Protein AF-A0A428GJD0-F1 (afdb_monomer_lite)

Foldseek 3Di:
DPPPPPVVVVVVVVVVVVVVVVVVVVVVVVVVVVVVVVVVVVVVVVVVVVVVVVVVVCVVVVVVVVVVVDDDDDDPPPPPPDDDADADADDPDDPCPPPPVPDDPLRVVVCVVAADQPLVPQDQPDAPVNLVVQDADPDAPVHDWSVRCCVVRNHANGKDDDQFWIKGKHWRDLVPQDCFDQQNDIKMKIWTWGHPPSPSPTTGTHDIYIYPHDDPVQTAATPVQDDAQDDPVVVVVWAAADPPPSPPTDDPVNCCVRGNGD

Radius of gyration: 36.51 Å; chains: 1; bounding box: 54×84×113 Å

Secondary structure (DSSP, 8-state):
---SHHHHHHHHHHHHHHHHHHHHHHHHHHHHHHHHHHHHHHHHHHHHHHHHHHHHHHHHHHHHHHHHTS---------------EE------------GGGS-HHHHHHHHHHB---TTT------HHHHHHS---SSSTTSPBHHHHHHHH--BSEEEEETTEEEEEEE--TTTS-TTSTTSS--EEEEEEE-SSSSSS--EEEEEEEES---TTSPPPPTTT------HHHHTT-----TTT-TTSPPHHHHHHHH---

Organism: Streptococcus cristatus (NCBI:txid45634)

Sequence (262 aa):
MRRSSKKKRDLHSFREIKRDLYRQQKLKREELSTMTMQEERKRLALVYLLLCLAISFALFFGFYYLSQQVPNKAELKYKYDDRTSSVSGDSSASQQNDDESKLTQEQKELKKKIVEEDEEKFAFNWTLDNFVELKVENGGTNSPTLEEVIAKYGKGSAVSFGTKGLTLTYKTRIVDVPRYGASGHPQEISLVFYDPDSNGKNYYLISKSAVYLDDSNYPSATKDEFVFKWKPEDMDTLKIGDSQHGKGGMTYQEVVERFGLP

pLDDT: mean 78.0, std 18.13, range [30.05, 97.5]

Structure (mmCIF, N/CA/C/O backbone):
data_AF-A0A428GJD0-F1
#
_entry.id   AF-A0A428GJD0-F1
#
loop_
_atom_site.group_PDB
_atom_site.id
_atom_site.type_symbol
_atom_site.label_atom_id
_atom_site.label_alt_id
_atom_site.label_comp_id
_atom_site.label_asym_id
_atom_site.label_entity_id
_atom_site.label_seq_id
_atom_site.pdbx_PDB_ins_code
_atom_site.Cartn_x
_atom_site.Cartn_y
_atom_site.Cartn_z
_atom_site.occupancy
_atom_site.B_iso_or_equiv
_atom_site.auth_seq_id
_atom_site.auth_comp_id
_atom_site.auth_asym_id
_atom_site.auth_atom_id
_atom_site.pdbx_PDB_model_num
ATOM 1 N N . MET A 1 1 ? 31.929 67.726 82.753 1.00 46.72 1 MET A N 1
ATOM 2 C CA . MET A 1 1 ? 31.789 66.928 81.507 1.00 46.72 1 MET A CA 1
ATOM 3 C C . MET A 1 1 ? 30.313 66.634 81.214 1.00 46.72 1 MET A C 1
ATOM 5 O O . MET A 1 1 ? 29.746 65.777 81.869 1.00 46.72 1 MET A O 1
ATOM 9 N N . ARG A 1 2 ? 29.662 67.325 80.262 1.00 52.84 2 ARG A N 1
ATOM 10 C CA . ARG A 1 2 ? 28.336 66.938 79.709 1.00 52.84 2 ARG A CA 1
ATOM 11 C C . ARG A 1 2 ? 28.088 67.642 78.356 1.00 52.84 2 ARG A C 1
ATOM 13 O O . ARG A 1 2 ? 27.251 68.522 78.235 1.00 52.84 2 ARG A O 1
ATOM 20 N N . ARG A 1 3 ? 28.859 67.285 77.320 1.00 51.94 3 ARG A N 1
ATOM 21 C CA . ARG A 1 3 ? 28.635 67.736 75.918 1.00 51.94 3 ARG A CA 1
ATOM 22 C C . ARG A 1 3 ? 28.438 66.586 74.912 1.00 51.94 3 ARG A C 1
ATOM 24 O O . ARG A 1 3 ? 28.347 66.823 73.717 1.00 51.94 3 ARG A O 1
ATOM 31 N N . SER A 1 4 ? 28.315 65.342 75.383 1.00 53.66 4 SER A N 1
ATOM 32 C CA . SER A 1 4 ? 28.287 64.144 74.521 1.00 53.66 4 SER A CA 1
ATOM 33 C C . SER A 1 4 ? 26.879 63.699 74.064 1.00 53.66 4 SER A C 1
ATOM 35 O O . SER A 1 4 ? 26.753 63.001 73.061 1.00 53.66 4 SER A O 1
ATOM 37 N N . SER A 1 5 ? 25.790 64.114 74.734 1.00 54.78 5 SER A N 1
ATOM 38 C CA . SER A 1 5 ? 24.463 63.507 74.481 1.00 54.78 5 SER A CA 1
ATOM 39 C C . SER A 1 5 ? 23.624 64.141 73.361 1.00 54.78 5 SER A C 1
ATOM 41 O O . SER A 1 5 ? 22.736 63.470 72.838 1.00 54.78 5 SER A O 1
ATOM 43 N N . LYS A 1 6 ? 23.877 65.399 72.957 1.00 53.38 6 LYS A N 1
ATOM 44 C CA . LYS A 1 6 ? 23.149 66.024 71.829 1.00 53.38 6 LYS A CA 1
ATOM 45 C C . LYS A 1 6 ? 23.624 65.488 70.473 1.00 53.38 6 LYS A C 1
ATOM 47 O O . LYS A 1 6 ? 22.804 65.067 69.671 1.00 53.38 6 LYS A O 1
ATOM 52 N N . LYS A 1 7 ? 24.943 65.349 70.280 1.00 53.00 7 LYS A N 1
ATOM 53 C CA . LYS A 1 7 ? 25.538 64.888 69.010 1.00 53.00 7 LYS A CA 1
ATOM 54 C C . LYS A 1 7 ? 25.110 63.466 68.608 1.00 53.00 7 LYS A C 1
ATOM 56 O O . LYS A 1 7 ? 25.051 63.160 67.424 1.00 53.00 7 LYS A O 1
ATOM 61 N N . LYS A 1 8 ? 24.783 62.602 69.581 1.00 54.25 8 LYS A N 1
ATOM 62 C CA . LYS A 1 8 ? 24.292 61.233 69.326 1.00 54.25 8 LYS A CA 1
ATOM 63 C C . LYS A 1 8 ? 22.825 61.177 68.874 1.00 54.25 8 LYS A C 1
ATOM 65 O O . LYS A 1 8 ? 22.485 60.265 68.129 1.00 54.25 8 LYS A O 1
ATOM 70 N N . ARG A 1 9 ? 21.977 62.130 69.288 1.00 57.84 9 ARG A N 1
ATOM 71 C CA . ARG A 1 9 ? 20.562 62.182 68.871 1.00 57.84 9 ARG A CA 1
ATOM 72 C C . ARG A 1 9 ? 20.404 62.662 67.428 1.00 57.84 9 ARG A C 1
ATOM 74 O O . ARG A 1 9 ? 19.663 62.039 66.678 1.00 57.84 9 ARG A O 1
ATOM 81 N N . ASP A 1 10 ? 21.183 63.660 67.017 1.00 58.25 10 ASP A N 1
ATOM 82 C CA . ASP A 1 10 ? 21.138 64.182 65.640 1.00 58.25 10 ASP A CA 1
ATOM 83 C C . ASP A 1 10 ? 21.742 63.201 64.617 1.00 58.25 10 ASP A C 1
ATOM 85 O O . ASP A 1 10 ? 21.302 63.117 63.473 1.00 58.25 10 ASP A O 1
ATOM 89 N N . LEU A 1 11 ? 22.723 62.387 65.031 1.00 60.00 11 LEU A N 1
ATOM 90 C CA . LEU A 1 11 ? 23.243 61.300 64.192 1.00 60.00 11 LEU A CA 1
ATOM 91 C C . LEU A 1 11 ? 22.220 60.172 63.990 1.00 60.00 11 LEU A C 1
ATOM 93 O O . LEU A 1 11 ? 22.211 59.533 62.937 1.00 60.00 11 LEU A O 1
ATOM 97 N N . HIS A 1 12 ? 21.385 59.908 64.999 1.00 61.62 12 HIS A N 1
ATOM 98 C CA . HIS A 1 12 ? 20.344 58.885 64.926 1.00 61.62 12 HIS A CA 1
ATOM 99 C C . HIS A 1 12 ? 19.220 59.313 63.980 1.00 61.62 12 HIS A C 1
ATOM 101 O O . HIS A 1 12 ? 18.881 58.556 63.073 1.00 61.62 12 HIS A O 1
ATOM 107 N N . SER A 1 13 ? 18.735 60.553 64.112 1.00 67.25 13 SER A N 1
ATOM 108 C CA . SER A 1 13 ? 17.704 61.102 63.224 1.00 67.25 13 SER A CA 1
ATOM 109 C C . SER A 1 13 ? 18.184 61.180 61.773 1.00 67.25 13 SER A C 1
ATOM 111 O O . SER A 1 13 ? 17.457 60.807 60.858 1.00 67.25 13 SER A O 1
ATOM 113 N N . PHE A 1 14 ? 19.445 61.550 61.534 1.00 74.44 14 PHE A N 1
ATOM 114 C CA . PHE A 1 14 ? 20.004 61.566 60.181 1.00 74.44 14 PHE A CA 1
ATOM 115 C C . PHE A 1 14 ? 20.132 60.162 59.568 1.00 74.44 14 PHE A C 1
ATOM 117 O O . PHE A 1 14 ? 19.926 59.973 58.367 1.00 74.44 14 PHE A O 1
ATOM 124 N N . ARG A 1 15 ? 20.452 59.150 60.387 1.00 75.50 15 ARG A N 1
ATOM 125 C CA . ARG A 1 15 ? 20.509 57.748 59.949 1.00 75.50 15 ARG A CA 1
ATOM 126 C C . ARG A 1 15 ? 19.120 57.206 59.611 1.00 75.50 15 ARG A C 1
ATOM 128 O O . ARG A 1 15 ? 19.000 56.425 58.669 1.00 75.50 15 ARG A O 1
ATOM 135 N N . GLU A 1 16 ? 18.093 57.627 60.340 1.00 78.69 16 GLU A N 1
ATOM 136 C CA . GLU A 1 16 ? 16.696 57.283 60.064 1.00 78.69 16 GLU A CA 1
ATOM 137 C C . GLU A 1 16 ? 16.187 57.957 58.790 1.00 78.69 16 GLU A C 1
ATOM 139 O O . GLU A 1 16 ? 15.676 57.260 57.920 1.00 78.69 16 GLU A O 1
ATOM 144 N N . ILE A 1 17 ? 16.446 59.255 58.606 1.00 80.31 17 ILE A N 1
ATOM 145 C CA . ILE A 1 17 ? 16.082 59.990 57.383 1.00 80.31 17 ILE A CA 1
ATOM 146 C C . ILE A 1 17 ? 16.751 59.369 56.151 1.00 80.31 17 ILE A C 1
ATOM 148 O O . ILE A 1 17 ? 16.102 59.161 55.130 1.00 80.31 17 ILE A O 1
ATOM 152 N N . LYS A 1 18 ? 18.036 58.996 56.236 1.00 80.06 18 LYS A N 1
ATOM 153 C CA . LYS A 1 18 ? 18.719 58.285 55.141 1.00 80.06 18 LYS A CA 1
ATOM 154 C C . LYS A 1 18 ? 18.095 56.926 54.846 1.00 80.06 18 LYS A C 1
ATOM 156 O O . LYS A 1 18 ? 18.000 56.541 53.683 1.00 80.06 18 LYS A O 1
ATOM 161 N N . ARG A 1 19 ? 17.695 56.188 55.884 1.00 80.50 19 ARG A N 1
ATOM 162 C CA . ARG A 1 19 ? 17.051 54.879 55.729 1.00 80.50 19 ARG A CA 1
ATOM 163 C C . ARG A 1 19 ? 15.678 55.021 55.072 1.00 80.50 19 ARG A C 1
ATOM 165 O O . ARG A 1 19 ? 15.345 54.199 54.224 1.00 80.50 19 ARG A O 1
ATOM 172 N N . ASP A 1 20 ? 14.925 56.053 55.430 1.00 86.06 20 ASP A N 1
ATOM 173 C CA . ASP A 1 20 ? 13.605 56.319 54.864 1.00 86.06 20 ASP A CA 1
ATOM 174 C C . ASP A 1 20 ? 13.690 56.814 53.414 1.00 86.06 20 ASP A C 1
ATOM 176 O O . ASP A 1 20 ? 13.016 56.285 52.532 1.00 86.06 20 ASP A O 1
ATOM 180 N N . LEU A 1 21 ? 14.645 57.701 53.116 1.00 83.50 21 LEU A N 1
ATOM 181 C CA . LEU A 1 21 ? 14.947 58.131 51.749 1.00 83.50 21 LEU A CA 1
ATOM 182 C C . LEU A 1 21 ? 15.333 56.945 50.853 1.00 83.50 21 LEU A C 1
ATOM 184 O O . LEU A 1 21 ? 14.903 56.860 49.703 1.00 83.50 21 LEU A O 1
ATOM 188 N N . TYR A 1 22 ? 16.115 56.001 51.386 1.00 81.88 22 TYR A N 1
ATOM 189 C CA . TYR A 1 22 ? 16.487 54.787 50.662 1.00 81.88 22 TYR A CA 1
ATOM 190 C C . TYR A 1 22 ? 15.276 53.881 50.400 1.00 81.88 22 TYR A C 1
ATOM 192 O O . TYR A 1 22 ? 15.153 53.327 49.308 1.00 81.88 22 TYR A O 1
ATOM 200 N N . ARG A 1 23 ? 14.346 53.763 51.360 1.00 81.31 23 ARG A N 1
ATOM 201 C CA . ARG A 1 23 ? 13.083 53.033 51.160 1.00 81.31 23 ARG A CA 1
ATOM 202 C C . ARG A 1 23 ? 12.220 53.691 50.088 1.00 81.31 23 ARG A C 1
ATOM 204 O O . ARG A 1 23 ? 11.760 52.991 49.193 1.00 81.31 23 ARG A O 1
ATOM 211 N N . GLN A 1 24 ? 12.065 55.014 50.118 1.00 82.69 24 GLN A N 1
ATOM 212 C CA . GLN A 1 24 ? 11.298 55.736 49.101 1.00 82.69 24 GLN A CA 1
ATOM 213 C C . GLN A 1 24 ? 11.919 55.632 47.703 1.00 82.69 24 GLN A C 1
ATOM 215 O O . GLN A 1 24 ? 11.200 55.429 46.727 1.00 82.69 24 GLN A O 1
ATOM 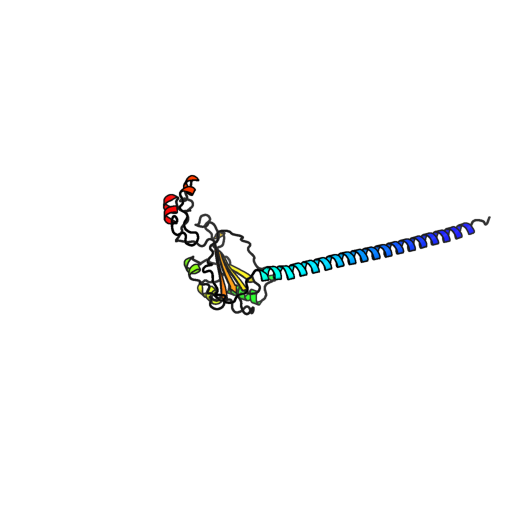220 N N . GLN A 1 25 ? 13.247 55.722 47.581 1.00 81.38 25 GLN A N 1
ATOM 221 C CA . GLN A 1 25 ? 13.921 55.516 46.295 1.00 81.38 25 GLN A CA 1
ATOM 222 C C . GLN A 1 25 ? 13.760 54.087 45.779 1.00 81.38 25 GLN A C 1
ATOM 224 O O . GLN A 1 25 ? 13.624 53.895 44.572 1.00 81.38 25 GLN A O 1
ATOM 229 N N . LYS A 1 26 ? 13.776 53.093 46.673 1.00 83.94 26 LYS A N 1
ATOM 230 C CA . LYS A 1 26 ? 13.558 51.696 46.299 1.00 83.94 26 LYS A CA 1
ATOM 231 C C . LYS A 1 26 ? 12.138 51.483 45.772 1.00 83.94 26 LYS A C 1
ATOM 233 O O . LYS A 1 26 ? 11.993 50.958 44.674 1.00 83.94 26 LYS A O 1
ATOM 238 N N . LEU A 1 27 ? 11.130 51.979 46.490 1.00 84.12 27 LEU A N 1
ATOM 239 C CA . LEU A 1 27 ? 9.727 51.900 46.073 1.00 84.12 27 LEU A CA 1
ATOM 240 C C . LEU A 1 27 ? 9.498 52.582 44.718 1.00 84.12 27 LEU A C 1
ATOM 242 O O . LEU A 1 27 ? 8.929 51.971 43.822 1.00 84.12 27 LEU A O 1
ATOM 246 N N . LYS A 1 28 ? 10.050 53.785 44.502 1.00 81.31 28 LYS A N 1
ATOM 247 C CA . LYS A 1 28 ? 9.953 54.466 43.198 1.00 81.31 28 LYS A CA 1
ATOM 248 C C . LYS A 1 28 ? 10.586 53.681 42.048 1.00 81.31 28 LYS A C 1
ATOM 250 O O . LYS A 1 28 ? 10.098 53.764 40.927 1.00 81.31 28 LYS A O 1
ATOM 255 N N . ARG A 1 29 ? 11.677 52.941 42.287 1.00 78.31 29 ARG A N 1
ATOM 256 C CA . ARG A 1 29 ? 12.291 52.091 41.249 1.00 78.31 29 ARG A CA 1
ATOM 257 C C . ARG A 1 29 ? 11.441 50.865 40.936 1.00 78.31 29 ARG A C 1
ATOM 259 O O . ARG A 1 29 ? 11.382 50.478 39.776 1.00 78.31 29 ARG A O 1
ATOM 266 N N . GLU A 1 30 ? 10.806 50.276 41.945 1.00 81.12 30 GLU A N 1
ATOM 267 C CA . GLU A 1 30 ? 9.896 49.135 41.779 1.00 81.12 30 GLU A CA 1
ATOM 268 C C . GLU A 1 30 ? 8.590 49.550 41.073 1.00 81.12 30 GLU A C 1
ATOM 270 O O . GLU A 1 30 ? 8.109 48.848 40.184 1.00 81.12 30 GLU A O 1
ATOM 275 N N . GLU A 1 31 ? 8.045 50.730 41.377 1.00 79.81 31 GLU A N 1
ATOM 276 C CA . GLU A 1 31 ? 6.905 51.297 40.641 1.00 79.81 31 GLU A CA 1
ATOM 277 C C . GLU A 1 31 ? 7.274 51.617 39.188 1.00 79.81 31 GLU A C 1
ATOM 279 O O . GLU A 1 31 ? 6.534 51.276 38.268 1.00 79.81 31 GLU A O 1
ATOM 284 N N . LEU A 1 32 ? 8.451 52.207 38.951 1.00 75.75 32 LEU A N 1
ATOM 285 C CA . LEU A 1 32 ? 8.902 52.507 37.593 1.00 75.75 32 LEU A CA 1
ATOM 286 C C . LEU A 1 32 ? 9.132 51.227 36.775 1.00 75.75 32 LEU A C 1
ATOM 288 O O . LEU A 1 32 ? 8.731 51.177 35.617 1.00 75.75 32 LEU A O 1
ATOM 292 N N . SER A 1 33 ? 9.727 50.182 37.363 1.00 73.50 33 SER A N 1
ATOM 293 C CA . SER A 1 33 ? 9.970 48.919 36.654 1.00 73.50 33 SER A CA 1
ATOM 294 C C . SER A 1 33 ? 8.681 48.155 36.345 1.00 73.50 33 SER A C 1
ATOM 296 O O . SER A 1 33 ? 8.558 47.548 35.283 1.00 73.50 33 SER A O 1
ATOM 298 N N . THR A 1 34 ? 7.693 48.198 37.240 1.00 77.38 34 THR A N 1
ATOM 299 C CA . THR A 1 34 ? 6.385 47.575 36.991 1.00 77.38 34 THR A CA 1
ATOM 300 C C . THR A 1 34 ? 5.591 48.336 35.931 1.00 77.38 34 THR A C 1
ATOM 302 O O . THR A 1 34 ? 4.977 47.697 35.072 1.00 77.38 34 THR A O 1
ATOM 305 N N . MET A 1 35 ? 5.670 49.672 35.906 1.00 74.75 35 MET A N 1
ATOM 306 C CA . MET A 1 35 ? 5.090 50.485 34.831 1.00 74.75 35 MET A CA 1
ATOM 307 C C . MET A 1 35 ? 5.737 50.192 33.470 1.00 74.75 35 MET A C 1
ATOM 309 O O . MET A 1 35 ? 5.010 49.983 32.498 1.00 74.75 35 MET A O 1
ATOM 313 N N . THR A 1 36 ? 7.071 50.100 33.384 1.00 73.06 36 THR A N 1
ATOM 314 C CA . THR A 1 36 ? 7.754 49.804 32.109 1.00 73.06 36 THR A CA 1
ATOM 315 C C . THR A 1 36 ? 7.457 48.390 31.616 1.00 73.06 36 THR A C 1
ATOM 317 O O . THR A 1 36 ? 7.138 48.211 30.443 1.00 73.06 36 THR A O 1
ATOM 320 N N . MET A 1 37 ? 7.450 47.388 32.503 1.00 73.81 37 MET A N 1
ATOM 321 C CA . MET A 1 37 ? 7.061 46.019 32.139 1.00 73.81 37 MET A CA 1
ATOM 322 C C . MET A 1 37 ? 5.603 45.935 31.664 1.00 73.81 37 MET A C 1
ATOM 324 O O . MET A 1 37 ? 5.289 45.174 30.747 1.00 73.81 37 MET A O 1
ATOM 328 N N . GLN A 1 38 ? 4.693 46.706 32.266 1.00 76.50 38 GLN A N 1
ATOM 329 C CA . GLN A 1 38 ? 3.299 46.760 31.830 1.00 76.50 38 GLN A CA 1
ATOM 330 C C . GLN A 1 38 ? 3.158 47.434 30.456 1.00 76.50 38 GLN A C 1
ATOM 332 O O . GLN A 1 38 ? 2.345 46.987 29.643 1.00 76.50 38 GLN A O 1
ATOM 337 N N . GLU A 1 39 ? 3.937 48.479 30.174 1.00 75.75 39 GLU A N 1
ATOM 338 C CA . GLU A 1 39 ? 3.938 49.149 28.871 1.00 75.75 39 GLU A CA 1
ATOM 339 C C . GLU A 1 39 ? 4.512 48.250 27.766 1.00 75.75 39 GLU A C 1
ATOM 341 O O . GLU A 1 39 ? 3.901 48.125 26.704 1.00 75.75 39 GLU A O 1
ATOM 346 N N . GLU A 1 40 ? 5.616 47.546 28.024 1.00 77.69 40 GLU A N 1
ATOM 347 C CA . GLU A 1 40 ? 6.197 46.584 27.079 1.00 77.69 40 GLU A CA 1
ATOM 348 C C . GLU A 1 40 ? 5.237 45.431 26.773 1.00 77.69 40 GLU A C 1
ATOM 350 O O . GLU A 1 40 ? 5.039 45.085 25.608 1.00 77.69 40 GLU A O 1
ATOM 355 N N . ARG A 1 41 ? 4.552 44.887 27.790 1.00 76.38 41 ARG A N 1
ATOM 356 C CA . ARG A 1 41 ? 3.512 43.865 27.586 1.00 76.38 41 ARG A CA 1
ATOM 357 C C . ARG A 1 41 ? 2.356 44.379 26.735 1.00 76.38 41 ARG A C 1
ATOM 359 O O . ARG A 1 41 ? 1.888 43.653 25.863 1.00 76.38 41 ARG A O 1
ATOM 366 N N . LYS A 1 42 ? 1.906 45.621 26.953 1.00 79.31 42 LYS A N 1
ATOM 367 C CA . LYS A 1 42 ? 0.865 46.243 26.121 1.00 79.31 42 LYS A CA 1
ATOM 368 C C . LYS A 1 42 ? 1.339 46.425 24.683 1.00 79.31 42 LYS A C 1
ATOM 370 O O . LYS A 1 42 ? 0.583 46.100 23.777 1.00 79.31 42 LYS A O 1
ATOM 375 N N . ARG A 1 43 ? 2.578 46.878 24.460 1.00 79.75 43 ARG A N 1
ATOM 376 C CA . ARG A 1 43 ? 3.155 47.018 23.112 1.00 79.75 43 ARG A CA 1
ATOM 377 C C . ARG A 1 43 ? 3.263 45.674 22.398 1.00 79.75 43 ARG A C 1
ATOM 379 O O . ARG A 1 43 ? 2.827 45.578 21.258 1.00 79.75 43 ARG A O 1
ATOM 386 N N . LEU A 1 44 ? 3.762 44.635 23.068 1.00 79.44 44 LEU A N 1
ATOM 387 C CA . LEU A 1 44 ? 3.843 43.285 22.502 1.00 79.44 44 LEU A CA 1
ATOM 388 C C . LEU A 1 44 ? 2.458 42.708 22.191 1.00 79.44 44 LEU A C 1
ATOM 390 O O . LEU A 1 44 ? 2.267 42.143 21.119 1.00 79.44 44 LEU A O 1
ATOM 394 N N . ALA A 1 45 ? 1.475 42.905 23.075 1.00 83.75 45 ALA A N 1
ATOM 395 C CA . ALA A 1 45 ? 0.095 42.490 22.826 1.00 83.75 45 ALA A CA 1
ATOM 396 C C . ALA A 1 45 ? -0.525 43.228 21.627 1.00 83.75 45 ALA A C 1
ATOM 398 O O . ALA A 1 45 ? -1.233 42.617 20.830 1.00 83.75 45 ALA A O 1
ATOM 399 N N . LEU A 1 46 ? -0.229 44.521 21.463 1.00 86.88 46 LEU A N 1
ATOM 400 C CA . LEU A 1 46 ? -0.710 45.329 20.341 1.00 86.88 46 LEU A CA 1
ATOM 401 C C . LEU A 1 46 ? -0.055 44.898 19.019 1.00 86.88 46 LEU A C 1
ATOM 403 O O . LEU A 1 46 ? -0.745 44.748 18.016 1.00 86.88 46 LEU A O 1
ATOM 407 N N . VAL A 1 47 ? 1.253 44.619 19.025 1.00 87.75 47 VAL A N 1
ATOM 408 C CA . VAL A 1 47 ? 1.974 44.065 17.866 1.00 87.75 47 VAL A CA 1
ATOM 409 C C . VAL A 1 47 ? 1.426 42.689 17.490 1.00 87.75 47 VAL A C 1
ATOM 411 O O . VAL A 1 47 ? 1.187 42.430 16.313 1.00 87.75 47 VAL A O 1
ATOM 414 N N . TYR A 1 48 ? 1.164 41.827 18.474 1.00 86.00 48 TYR A N 1
ATOM 415 C CA . TYR A 1 48 ? 0.573 40.511 18.242 1.00 86.00 48 TYR A CA 1
ATOM 416 C C . TYR A 1 48 ? -0.842 40.615 17.655 1.00 86.00 48 TYR A C 1
ATOM 418 O O . TYR A 1 48 ? -1.170 39.922 16.695 1.00 86.00 48 TYR A O 1
ATOM 426 N N . LEU A 1 49 ? -1.664 41.537 18.162 1.00 90.25 49 LEU A N 1
ATOM 427 C CA . LEU A 1 49 ? -3.005 41.791 17.637 1.00 90.25 49 LEU A CA 1
ATOM 428 C C . LEU A 1 49 ? -2.965 42.306 16.188 1.00 90.25 49 LEU A C 1
ATOM 430 O O . LEU A 1 49 ? -3.747 41.846 15.356 1.00 90.25 49 LEU A O 1
ATOM 434 N N . LEU A 1 50 ? -2.029 43.204 15.861 1.00 88.00 50 LEU A N 1
ATOM 435 C CA . LEU A 1 50 ? -1.819 43.681 14.489 1.00 88.00 50 LEU A CA 1
ATOM 436 C C . LEU A 1 50 ? -1.335 42.564 13.554 1.00 88.00 50 LEU A C 1
ATOM 438 O O . LEU A 1 50 ? -1.805 42.482 12.421 1.00 88.00 50 LEU A O 1
ATOM 442 N N . LEU A 1 51 ? -0.458 41.674 14.028 1.00 89.81 51 LEU A N 1
ATOM 443 C CA . LEU A 1 51 ? -0.013 40.496 13.279 1.00 89.81 51 LEU A CA 1
ATOM 444 C C . LEU A 1 51 ? -1.192 39.555 12.974 1.00 89.81 51 LEU A C 1
ATOM 446 O O . LEU A 1 51 ? -1.369 39.141 11.830 1.00 89.81 51 LEU A O 1
ATOM 450 N N . CYS A 1 52 ? -2.036 39.258 13.967 1.00 86.44 52 CYS A N 1
ATOM 451 C CA . CYS A 1 52 ? -3.225 38.423 13.781 1.00 86.44 52 CYS A CA 1
ATOM 452 C C . CYS A 1 52 ? -4.224 39.044 12.793 1.00 86.44 52 CYS A C 1
ATOM 454 O O . CYS A 1 52 ? -4.781 38.329 11.957 1.00 86.44 52 CYS A O 1
ATOM 456 N N . LEU A 1 53 ? -4.428 40.365 12.844 1.00 87.19 53 LEU A N 1
ATOM 457 C CA . LEU A 1 53 ? -5.268 41.075 11.876 1.00 87.19 53 LEU A CA 1
ATOM 458 C C . LEU A 1 53 ? -4.685 41.012 10.460 1.00 87.19 53 LEU A C 1
ATOM 460 O O . LEU A 1 53 ? -5.429 40.752 9.517 1.00 87.19 53 LEU A O 1
ATOM 464 N N . ALA A 1 54 ? -3.370 41.182 10.304 1.00 85.94 54 ALA A N 1
ATOM 465 C CA . ALA A 1 54 ? -2.704 41.095 9.006 1.00 85.94 54 ALA A CA 1
ATOM 466 C C . ALA A 1 54 ? -2.808 39.688 8.391 1.00 85.94 54 ALA A C 1
ATOM 468 O O . ALA A 1 54 ? -3.118 39.559 7.208 1.00 85.94 54 ALA A O 1
ATOM 469 N N . ILE A 1 55 ? -2.624 38.633 9.194 1.00 84.62 55 ILE A N 1
ATOM 470 C CA . ILE A 1 55 ? -2.790 37.241 8.746 1.00 84.62 55 ILE A CA 1
ATOM 471 C C . ILE A 1 55 ? -4.249 36.976 8.357 1.00 84.62 55 ILE A C 1
ATOM 473 O O . ILE A 1 55 ? -4.508 36.393 7.308 1.00 84.62 55 ILE A O 1
ATOM 477 N N . SER A 1 56 ? -5.209 37.458 9.151 1.00 83.69 56 SER A N 1
ATOM 478 C CA . SER A 1 56 ? -6.640 37.306 8.850 1.00 83.69 56 SER A CA 1
ATOM 479 C C . SER A 1 56 ? -7.024 38.011 7.545 1.00 83.69 56 SER A C 1
ATOM 481 O O . SER A 1 56 ? -7.764 37.456 6.737 1.00 83.69 56 SER A O 1
ATOM 483 N N . PHE A 1 57 ? -6.473 39.204 7.298 1.00 81.62 57 PHE A N 1
ATOM 484 C CA . PHE A 1 57 ? -6.665 39.943 6.050 1.00 81.62 57 PHE A CA 1
ATOM 485 C C . PHE A 1 57 ? -6.030 39.209 4.857 1.00 81.62 57 PHE A C 1
ATOM 487 O O . PHE A 1 57 ? -6.670 39.053 3.821 1.00 81.62 57 PHE A O 1
ATOM 494 N N . ALA A 1 58 ? -4.813 38.679 5.007 1.00 79.19 58 ALA A N 1
ATOM 495 C CA . ALA A 1 58 ? -4.151 37.900 3.960 1.00 79.19 58 ALA A CA 1
ATOM 496 C C . ALA A 1 58 ? -4.914 36.611 3.613 1.00 79.19 58 ALA A C 1
ATOM 498 O O . ALA A 1 58 ? -5.041 36.279 2.438 1.00 79.19 58 ALA A O 1
ATOM 499 N N . LEU A 1 59 ? -5.474 35.913 4.606 1.00 76.88 59 LEU A N 1
ATOM 500 C CA . LEU A 1 59 ? -6.289 34.719 4.372 1.00 76.88 59 LEU A CA 1
ATOM 501 C C . LEU A 1 59 ? -7.625 35.062 3.702 1.00 76.88 59 LEU A C 1
ATOM 503 O O . LEU A 1 59 ? -8.024 34.373 2.768 1.00 76.88 59 LEU A O 1
ATOM 507 N N . PHE A 1 60 ? -8.288 36.145 4.119 1.00 71.62 60 PHE A N 1
ATOM 508 C CA . PHE A 1 60 ? -9.581 36.545 3.559 1.00 71.62 60 PHE A CA 1
ATOM 509 C C . PHE A 1 60 ? -9.459 37.042 2.109 1.00 71.62 60 PHE A C 1
ATOM 511 O O . PHE A 1 60 ? -10.209 36.607 1.238 1.00 71.62 60 PHE A O 1
ATOM 518 N N . PHE A 1 61 ? -8.475 37.899 1.812 1.00 67.69 61 PHE A N 1
ATOM 519 C CA . PHE A 1 61 ? -8.263 38.420 0.457 1.00 67.69 61 PHE A CA 1
ATOM 520 C C . PHE A 1 61 ? -7.478 37.460 -0.444 1.00 67.69 61 PHE A C 1
ATOM 522 O O . PHE A 1 61 ? -7.742 37.424 -1.643 1.00 67.69 61 PHE A O 1
ATOM 529 N N . GLY A 1 62 ? -6.575 36.643 0.105 1.00 63.44 62 GLY A N 1
ATOM 530 C CA . GLY A 1 62 ? -5.849 35.616 -0.646 1.00 63.44 62 GLY A CA 1
ATOM 531 C C . GLY A 1 62 ? -6.784 34.552 -1.220 1.00 63.44 62 GLY A C 1
ATOM 532 O O . GLY A 1 62 ? -6.680 34.223 -2.400 1.00 63.44 62 GLY A O 1
ATOM 533 N N . PHE A 1 63 ? -7.770 34.093 -0.439 1.00 59.91 63 PHE A N 1
ATOM 534 C CA . PHE A 1 63 ? -8.817 33.200 -0.948 1.00 59.91 63 PHE A CA 1
ATOM 535 C C . PHE A 1 63 ? -9.744 33.905 -1.943 1.00 59.91 63 PHE A C 1
ATOM 537 O O . PHE A 1 63 ? -10.113 33.319 -2.958 1.00 59.91 63 PHE A O 1
ATOM 544 N N . TYR A 1 64 ? -10.104 35.167 -1.687 1.00 62.03 64 TYR A N 1
ATOM 545 C CA . TYR A 1 64 ? -11.017 35.921 -2.551 1.00 62.03 64 TYR A CA 1
ATOM 546 C C . TYR A 1 64 ? -10.407 36.254 -3.923 1.00 62.03 64 TYR A C 1
ATOM 548 O O . TYR A 1 64 ? -11.104 36.206 -4.936 1.00 62.03 64 TYR A O 1
ATOM 556 N N . TYR A 1 65 ? -9.102 36.539 -3.983 1.00 57.91 65 TYR A N 1
ATOM 557 C CA . TYR A 1 65 ? -8.389 36.812 -5.235 1.00 57.91 65 TYR A CA 1
ATOM 558 C C . TYR A 1 65 ? -8.155 35.533 -6.051 1.00 57.91 65 TYR A C 1
ATOM 560 O O . TYR A 1 65 ? -8.309 35.548 -7.271 1.00 57.91 65 TYR A O 1
ATOM 568 N N . LEU A 1 66 ? -7.887 34.402 -5.385 1.00 56.56 66 LEU A N 1
ATOM 569 C CA . LEU A 1 66 ? -7.794 33.094 -6.041 1.00 56.56 66 LEU A CA 1
ATOM 570 C C . LEU A 1 66 ? -9.169 32.598 -6.531 1.00 56.56 66 LEU A C 1
ATOM 572 O O . LEU A 1 66 ? -9.269 31.996 -7.596 1.00 56.56 66 LEU A O 1
ATOM 576 N N . SER A 1 67 ? -10.245 32.925 -5.807 1.00 55.03 67 SER A N 1
ATOM 577 C CA . SER A 1 67 ? -11.619 32.552 -6.181 1.00 55.03 67 SER A CA 1
ATOM 578 C C . SER A 1 67 ? -12.171 33.356 -7.366 1.00 55.03 67 SER A C 1
ATOM 580 O O . SER A 1 67 ? -13.058 32.869 -8.059 1.00 55.03 67 SER A O 1
ATOM 582 N N . GLN A 1 68 ? -11.649 34.559 -7.646 1.00 54.22 68 GLN A N 1
ATOM 583 C CA . GLN A 1 68 ? -12.038 35.348 -8.827 1.00 54.22 68 GLN A CA 1
ATOM 584 C C . GLN A 1 68 ? -11.317 34.936 -10.122 1.00 54.22 68 GLN A C 1
ATOM 586 O O . GLN A 1 68 ? -11.771 35.306 -11.203 1.00 54.22 68 GLN A O 1
ATOM 591 N N . GLN A 1 69 ? -10.235 34.149 -10.049 1.00 50.59 69 GLN A N 1
ATOM 592 C CA . GLN A 1 69 ? -9.579 33.577 -11.237 1.00 50.59 69 GLN A CA 1
ATOM 593 C C . GLN A 1 69 ? -10.254 32.303 -11.763 1.00 50.59 69 GLN A C 1
ATOM 595 O O . GLN A 1 69 ? -9.860 31.790 -12.810 1.00 50.59 69 GLN A O 1
ATOM 600 N N . VAL A 1 70 ? -11.305 31.817 -11.100 1.00 50.31 70 VAL A N 1
ATOM 601 C CA . VAL A 1 70 ? -12.143 30.741 -11.632 1.00 50.31 70 VAL A CA 1
ATOM 602 C C . VAL A 1 70 ? -13.280 31.377 -12.438 1.00 50.31 70 VAL A C 1
ATOM 604 O O . VAL A 1 70 ? -14.110 32.083 -11.859 1.00 50.31 70 VAL A O 1
ATOM 607 N N . PRO A 1 71 ? -13.366 31.174 -13.766 1.00 38.97 71 PRO A N 1
ATOM 608 C CA . PRO A 1 71 ? -14.504 31.670 -14.516 1.00 38.97 71 PRO A CA 1
ATOM 609 C C . PRO A 1 71 ? -15.764 30.934 -14.051 1.00 38.97 71 PRO A C 1
ATOM 611 O O . PRO A 1 71 ? -15.899 29.723 -14.211 1.00 38.97 71 PRO A O 1
ATOM 614 N N . ASN A 1 72 ? -16.710 31.692 -13.494 1.00 47.47 72 ASN A N 1
ATOM 615 C CA . ASN A 1 72 ? -18.089 31.254 -13.324 1.00 47.47 72 ASN A CA 1
ATOM 616 C C . ASN A 1 72 ? -18.652 30.861 -14.692 1.00 47.47 72 ASN A C 1
ATOM 618 O O . ASN A 1 72 ? -18.858 31.738 -15.533 1.00 47.47 72 ASN A O 1
ATOM 622 N N . LYS A 1 73 ? -18.946 29.573 -14.891 1.00 36.97 73 LYS A N 1
ATOM 623 C CA . LYS A 1 73 ? -20.077 29.094 -15.694 1.00 36.97 73 LYS A CA 1
ATOM 624 C C . LYS A 1 73 ? -20.341 27.616 -15.413 1.00 36.97 73 LYS A C 1
ATOM 626 O O . LYS A 1 73 ? -19.429 26.806 -15.317 1.00 36.97 73 LYS A O 1
ATOM 631 N N . ALA A 1 74 ? -21.628 27.347 -15.232 1.00 46.53 74 ALA A N 1
ATOM 632 C CA . ALA A 1 74 ? -22.253 26.055 -15.030 1.00 46.53 74 ALA A CA 1
ATOM 633 C C . ALA A 1 74 ? -21.862 25.013 -16.098 1.00 46.53 74 ALA A C 1
ATOM 635 O O . ALA A 1 74 ? -21.443 25.372 -17.194 1.00 46.53 74 ALA A O 1
ATOM 636 N N . GLU A 1 75 ? -22.092 23.743 -15.745 1.00 37.72 75 GLU A N 1
ATOM 637 C CA . GLU A 1 75 ? -21.719 22.491 -16.431 1.00 37.72 75 GLU A CA 1
ATOM 638 C C . GLU A 1 75 ? -20.342 21.917 -16.061 1.00 37.72 75 GLU A C 1
ATOM 640 O O . GLU A 1 75 ? -19.441 21.756 -16.882 1.00 37.72 75 GLU A O 1
ATOM 645 N N . LEU A 1 76 ? -20.218 21.492 -14.799 1.00 37.22 76 LEU A N 1
ATOM 646 C CA . LEU A 1 76 ? -19.210 20.517 -14.377 1.00 37.22 76 LEU A CA 1
ATOM 647 C C . LEU A 1 76 ? -19.546 19.142 -14.988 1.00 37.22 76 LEU A C 1
ATOM 649 O O . LEU A 1 76 ? -20.103 18.257 -14.340 1.00 37.22 76 LEU A O 1
ATOM 653 N N . LYS A 1 77 ? -19.183 18.948 -16.262 1.00 30.56 77 LYS A N 1
ATOM 654 C CA . LYS A 1 77 ? -18.781 17.622 -16.740 1.00 30.56 77 LYS A CA 1
ATOM 655 C C . LYS A 1 77 ? -17.540 17.247 -15.938 1.00 30.56 77 LYS A C 1
ATOM 657 O O . LYS A 1 77 ? -16.460 17.769 -16.203 1.00 30.56 77 LYS A O 1
ATOM 662 N N . TYR A 1 78 ? -17.704 16.375 -14.947 1.00 30.53 78 TYR A N 1
ATOM 663 C CA . TYR A 1 78 ? -16.582 15.691 -14.316 1.00 30.53 78 TYR A CA 1
ATOM 664 C C . TYR A 1 78 ? -15.779 14.992 -15.419 1.00 30.53 78 TYR A C 1
ATOM 666 O O . TYR A 1 78 ? -16.176 13.943 -15.923 1.00 30.53 78 TYR A O 1
ATOM 674 N N . LYS A 1 79 ? -14.647 15.582 -15.817 1.00 30.69 79 LYS A N 1
ATOM 675 C CA . LYS A 1 79 ? -13.541 14.791 -16.340 1.00 30.69 79 LYS A CA 1
ATOM 676 C C . LYS A 1 79 ? -12.914 14.122 -15.130 1.00 30.69 79 LYS A C 1
ATOM 678 O O . LYS A 1 79 ? -12.110 14.713 -14.421 1.00 30.69 79 LYS A O 1
ATOM 683 N N . TYR A 1 80 ? -13.412 12.925 -14.858 1.00 32.69 80 TYR A N 1
ATOM 684 C CA . TYR A 1 80 ? -12.699 11.949 -14.065 1.00 32.69 80 TYR A CA 1
ATOM 685 C C . TYR A 1 80 ? -11.456 11.584 -14.878 1.00 32.69 80 TYR A C 1
ATOM 687 O O . TYR A 1 80 ? -11.592 10.997 -15.954 1.00 32.69 80 TYR A O 1
ATOM 695 N N . ASP A 1 81 ? -10.281 12.028 -14.433 1.00 30.05 81 ASP A N 1
ATOM 696 C CA . ASP A 1 81 ? -9.034 11.489 -14.958 1.00 30.05 81 ASP A CA 1
ATOM 697 C C . ASP A 1 81 ? -8.969 10.029 -14.514 1.00 30.05 81 ASP A C 1
ATOM 699 O O . ASP A 1 81 ? -8.899 9.694 -13.331 1.00 30.05 81 ASP A O 1
ATOM 703 N N . ASP A 1 82 ? -9.127 9.167 -15.508 1.00 42.81 82 ASP A N 1
ATOM 704 C CA . ASP A 1 82 ? -8.962 7.732 -15.413 1.00 42.81 82 ASP A CA 1
ATOM 705 C C . ASP A 1 82 ? -7.521 7.411 -14.976 1.00 42.81 82 ASP A C 1
ATOM 707 O O . ASP A 1 82 ? -6.568 8.009 -15.478 1.00 42.81 82 ASP A O 1
ATOM 711 N N . ARG A 1 83 ? -7.395 6.418 -14.087 1.00 45.03 83 ARG A N 1
ATOM 712 C CA . ARG A 1 83 ? -6.171 5.806 -13.528 1.00 45.03 83 ARG A CA 1
ATOM 713 C C . ARG A 1 83 ? -5.450 6.531 -12.388 1.00 45.03 83 ARG A C 1
ATOM 715 O O . ARG A 1 83 ? -4.633 7.417 -12.604 1.00 45.03 83 ARG A O 1
ATOM 722 N N . THR A 1 84 ? -5.531 5.928 -11.201 1.00 41.38 84 THR A N 1
ATOM 723 C CA . THR A 1 84 ? -4.419 5.923 -10.233 1.00 41.38 84 THR A CA 1
ATOM 724 C C . THR A 1 84 ? -4.258 4.547 -9.576 1.00 41.38 84 THR A C 1
ATOM 726 O O . THR A 1 84 ? -4.539 4.335 -8.403 1.00 41.38 84 THR A O 1
ATOM 729 N N . SER A 1 85 ? -3.747 3.582 -10.340 1.00 39.00 85 SER A N 1
ATOM 730 C CA . SER A 1 85 ? -2.840 2.577 -9.779 1.00 39.00 85 SER A CA 1
ATOM 731 C C . SER A 1 85 ? -1.423 3.103 -9.996 1.00 39.00 85 SER A C 1
ATOM 733 O O . SER A 1 85 ? -0.882 2.979 -11.093 1.00 39.00 85 SER A O 1
ATOM 735 N N . SER A 1 86 ? -0.849 3.764 -8.992 1.00 41.59 86 SER A N 1
ATOM 736 C CA . SER A 1 86 ? 0.553 4.183 -9.036 1.00 41.59 86 SER A CA 1
ATOM 737 C C . SER A 1 86 ? 1.415 3.126 -8.351 1.00 41.59 86 SER A C 1
ATOM 739 O O . SER A 1 86 ? 1.301 2.925 -7.140 1.00 41.59 86 SER A O 1
ATOM 741 N N . VAL A 1 87 ? 2.265 2.466 -9.133 1.00 35.59 87 VAL A N 1
ATOM 742 C CA . VAL A 1 87 ? 3.427 1.724 -8.637 1.00 35.59 87 VAL A CA 1
ATOM 743 C C . VAL A 1 87 ? 4.596 2.705 -8.709 1.00 35.59 87 VAL A C 1
ATOM 745 O O . VAL A 1 87 ? 5.036 3.054 -9.801 1.00 35.59 87 VAL A O 1
ATOM 748 N N . SER A 1 88 ? 5.025 3.238 -7.566 1.00 37.88 88 SER A N 1
ATOM 749 C CA . SER A 1 88 ? 6.090 4.251 -7.484 1.00 37.88 88 SER A CA 1
ATOM 750 C C . SER A 1 88 ? 7.329 3.665 -6.811 1.00 37.88 88 SER A C 1
ATOM 752 O O . SER A 1 88 ? 7.197 2.944 -5.829 1.00 37.88 88 SER A O 1
ATOM 754 N N . GLY A 1 89 ? 8.520 3.994 -7.322 1.00 37.19 89 GLY A N 1
ATOM 755 C CA . GLY A 1 89 ? 9.817 3.479 -6.855 1.00 37.19 89 GLY A CA 1
ATOM 756 C C . GLY A 1 89 ? 10.510 4.278 -5.743 1.00 37.19 89 GLY A C 1
ATOM 757 O O . GLY A 1 89 ? 11.641 3.954 -5.406 1.00 37.19 89 GLY A O 1
ATOM 758 N N . ASP A 1 90 ? 9.870 5.297 -5.160 1.00 31.69 90 ASP A N 1
ATOM 759 C CA . ASP A 1 90 ? 10.492 6.125 -4.118 1.00 31.69 90 ASP A CA 1
ATOM 760 C C . ASP A 1 90 ? 9.894 5.846 -2.735 1.00 31.69 90 ASP A C 1
ATOM 762 O O . ASP A 1 90 ? 8.741 6.163 -2.436 1.00 31.69 90 ASP A O 1
ATOM 766 N N . SER A 1 91 ? 10.714 5.244 -1.870 1.00 35.97 91 SER A N 1
ATOM 767 C CA . SER A 1 91 ? 10.370 4.914 -0.491 1.00 35.97 91 SER A CA 1
ATOM 768 C C . SER A 1 91 ? 10.711 6.060 0.465 1.00 35.97 91 SER A C 1
ATOM 770 O O . SER A 1 91 ? 11.881 6.299 0.766 1.00 35.97 91 SER A O 1
ATOM 772 N N . SER A 1 92 ? 9.700 6.692 1.056 1.00 33.72 92 SER A N 1
ATOM 773 C CA . SER A 1 92 ? 9.830 7.335 2.368 1.00 33.72 92 SER A CA 1
ATOM 774 C C . SER A 1 92 ? 9.165 6.437 3.411 1.00 33.72 92 SER A C 1
ATOM 776 O O . SER A 1 92 ? 8.026 6.657 3.813 1.00 33.72 92 SER A O 1
ATOM 778 N N . ALA A 1 93 ? 9.863 5.370 3.804 1.00 39.25 93 ALA A N 1
ATOM 779 C CA . ALA A 1 93 ? 9.388 4.425 4.808 1.00 39.25 93 ALA A CA 1
ATOM 780 C C . ALA A 1 93 ? 9.642 4.973 6.221 1.00 39.25 93 ALA A C 1
ATOM 782 O O . ALA A 1 93 ? 10.648 4.659 6.854 1.00 39.25 93 ALA A O 1
ATOM 783 N N . SER A 1 94 ? 8.721 5.782 6.738 1.00 36.00 94 SER A N 1
ATOM 784 C CA . SER A 1 94 ? 8.546 5.928 8.181 1.00 36.00 94 SER A CA 1
ATOM 785 C C . SER A 1 94 ? 7.452 4.955 8.617 1.00 36.00 94 SER A C 1
ATOM 787 O O . SER A 1 94 ? 6.284 5.128 8.282 1.00 36.00 94 SER A O 1
ATOM 789 N N . GLN A 1 95 ? 7.826 3.909 9.361 1.00 41.41 95 GLN A N 1
ATOM 790 C CA . GLN A 1 95 ? 6.863 3.116 10.126 1.00 41.41 95 GLN A CA 1
ATOM 791 C C . GLN A 1 95 ? 6.211 4.044 11.155 1.00 41.41 95 GLN A C 1
ATOM 793 O O . GLN A 1 95 ? 6.733 4.254 12.249 1.00 41.41 95 GLN A O 1
ATOM 798 N N . GLN A 1 96 ? 5.081 4.641 10.793 1.00 41.72 96 GLN A N 1
ATOM 799 C CA . GLN A 1 96 ? 4.172 5.242 11.754 1.00 41.72 96 GLN A CA 1
ATOM 800 C C . GLN A 1 96 ? 3.384 4.101 12.391 1.00 41.72 96 GLN A C 1
ATOM 802 O O . GLN A 1 96 ? 2.254 3.812 12.019 1.00 41.72 96 GLN A O 1
ATOM 807 N N . ASN A 1 97 ? 4.022 3.406 13.332 1.00 53.00 97 ASN A N 1
ATOM 808 C CA . ASN A 1 97 ? 3.260 2.655 14.313 1.00 53.00 97 ASN A CA 1
ATOM 809 C C . ASN A 1 97 ? 2.540 3.698 15.163 1.00 53.00 97 ASN A C 1
ATOM 811 O O . ASN A 1 97 ? 3.189 4.469 15.875 1.00 53.00 97 ASN A O 1
ATOM 815 N N . ASP A 1 98 ? 1.216 3.758 15.039 1.00 55.97 98 ASP A N 1
ATOM 816 C CA . ASP A 1 98 ? 0.410 4.572 15.935 1.00 55.97 98 ASP A CA 1
ATOM 817 C C . ASP A 1 98 ? 0.738 4.147 17.367 1.00 55.97 98 ASP A C 1
ATOM 819 O O . ASP A 1 98 ? 0.673 2.967 17.717 1.00 55.97 98 ASP A O 1
ATOM 823 N N . ASP A 1 99 ? 1.144 5.117 18.183 1.00 66.62 99 ASP A N 1
ATOM 824 C CA . ASP A 1 99 ? 1.376 4.920 19.607 1.00 66.62 99 ASP A CA 1
ATOM 825 C C . ASP A 1 99 ? 0.097 4.331 20.219 1.00 66.62 99 ASP A C 1
ATOM 827 O O . ASP A 1 99 ? -0.915 5.025 20.337 1.00 66.62 99 ASP A O 1
ATOM 831 N N . GLU A 1 100 ? 0.119 3.038 20.570 1.00 66.06 100 GLU A N 1
ATOM 832 C CA . GLU A 1 100 ? -1.063 2.300 21.038 1.00 66.06 100 GLU A CA 1
ATOM 833 C C . GLU A 1 100 ? -1.738 2.958 22.245 1.00 66.06 100 GLU A C 1
ATOM 835 O O . GLU A 1 100 ? -2.931 2.750 22.495 1.00 66.06 100 GLU A O 1
ATOM 840 N N . SER A 1 101 ? -0.993 3.774 22.996 1.00 69.12 101 SER A N 1
ATOM 841 C CA . SER A 1 101 ? -1.528 4.548 24.110 1.00 69.12 101 SER A CA 1
ATOM 842 C C . SER A 1 101 ? -2.565 5.594 23.676 1.00 69.12 101 SER A C 1
ATOM 844 O O . SER A 1 101 ? -3.409 5.976 24.485 1.00 69.12 101 SER A O 1
ATOM 846 N N . LYS A 1 102 ? -2.555 6.009 22.403 1.00 83.94 102 LYS A N 1
ATOM 847 C CA . LYS A 1 102 ? -3.444 7.030 21.824 1.00 83.94 102 LYS A CA 1
ATOM 848 C C . LYS A 1 102 ? -4.673 6.460 21.118 1.00 83.94 102 LYS A C 1
ATOM 850 O O . LYS A 1 102 ? -5.575 7.228 20.792 1.00 83.94 102 LYS A O 1
ATOM 855 N N . LEU A 1 103 ? -4.725 5.147 20.888 1.00 87.06 103 LEU A N 1
ATOM 856 C CA . LEU A 1 103 ? -5.862 4.507 20.227 1.00 87.06 103 LEU A CA 1
ATOM 857 C C . LEU A 1 103 ? -7.065 4.401 21.170 1.00 87.06 103 LEU A C 1
ATOM 859 O O . LEU A 1 103 ? -6.925 4.034 22.344 1.00 87.06 103 LEU A O 1
ATOM 863 N N . THR A 1 104 ? -8.260 4.661 20.639 1.00 90.00 104 THR A N 1
ATOM 864 C CA . THR A 1 104 ? -9.513 4.388 21.352 1.00 90.00 104 THR A CA 1
ATOM 865 C C . THR A 1 104 ? -9.701 2.882 21.551 1.00 90.00 104 THR A C 1
ATOM 867 O O . THR A 1 104 ? -9.072 2.058 20.883 1.00 90.00 104 THR A O 1
ATOM 870 N N . GLN A 1 105 ? -10.583 2.494 22.474 1.00 91.50 105 GLN A N 1
ATOM 871 C CA . GLN A 1 105 ? -10.894 1.079 22.699 1.00 91.50 105 GLN A CA 1
ATOM 872 C C . GLN A 1 105 ? -11.436 0.402 21.427 1.00 91.50 105 GLN A C 1
ATOM 874 O O . GLN A 1 105 ? -11.021 -0.704 21.092 1.00 91.50 105 GLN A O 1
ATOM 879 N N . GLU A 1 106 ? -12.293 1.097 20.680 1.00 90.75 106 GLU A N 1
ATOM 880 C CA . GLU A 1 106 ? -12.866 0.620 19.415 1.00 90.75 106 GLU A CA 1
ATOM 881 C C . GLU A 1 106 ? -11.782 0.409 18.348 1.00 90.75 106 GLU A C 1
ATOM 883 O O . GLU A 1 106 ? -11.758 -0.624 17.681 1.00 90.75 106 GLU A O 1
ATOM 888 N N . GLN A 1 107 ? -10.824 1.336 18.235 1.00 92.38 107 GLN A N 1
ATOM 889 C CA . GLN A 1 107 ? -9.684 1.201 17.322 1.00 92.38 107 GLN A CA 1
ATOM 890 C C . GLN A 1 107 ? -8.778 0.025 17.704 1.00 92.38 107 GLN A C 1
ATOM 892 O O . GLN A 1 107 ? -8.314 -0.701 16.827 1.00 92.38 107 GLN A O 1
ATOM 897 N N . LYS A 1 108 ? -8.559 -0.215 19.003 1.00 92.88 108 LYS A N 1
ATOM 898 C CA . LYS A 1 108 ? -7.796 -1.378 19.491 1.00 92.88 108 LYS A CA 1
ATOM 899 C C . LYS A 1 108 ? -8.488 -2.695 19.152 1.00 92.88 108 LYS A C 1
ATOM 901 O O . LYS A 1 108 ? -7.832 -3.651 18.747 1.00 92.88 108 LYS A O 1
ATOM 906 N N . GLU A 1 109 ? -9.806 -2.755 19.305 1.00 93.88 109 GLU A N 1
ATOM 907 C CA . GLU A 1 109 ? -10.592 -3.933 18.935 1.00 93.88 109 GLU A CA 1
ATOM 908 C C . GLU A 1 109 ? -10.602 -4.160 17.424 1.00 93.88 109 GLU A C 1
ATOM 910 O O . GLU A 1 109 ? -10.464 -5.303 16.983 1.00 93.88 109 GLU A O 1
ATOM 915 N N . LEU A 1 110 ? -10.704 -3.093 16.625 1.00 94.62 110 LEU A N 1
ATOM 916 C CA . LEU A 1 110 ? -10.630 -3.198 15.173 1.00 94.62 110 LEU A CA 1
ATOM 917 C C . LEU A 1 110 ? -9.240 -3.649 14.714 1.00 94.62 110 LEU A C 1
ATOM 919 O O . LEU A 1 110 ? -9.153 -4.580 13.917 1.00 94.62 110 LEU A O 1
ATOM 923 N N . LYS A 1 111 ? -8.162 -3.071 15.262 1.00 94.94 111 LYS A N 1
ATOM 924 C CA . LYS A 1 111 ? -6.775 -3.461 14.961 1.00 94.94 111 LYS A CA 1
ATOM 925 C C . LYS A 1 111 ? -6.575 -4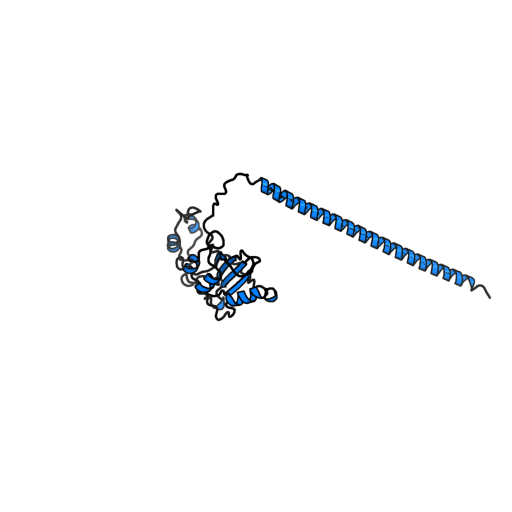.970 15.112 1.00 94.94 111 LYS A C 1
ATOM 927 O O . LYS A 1 111 ? -6.129 -5.608 14.167 1.00 94.94 111 LYS A O 1
ATOM 932 N N . LYS A 1 112 ? -7.014 -5.567 16.226 1.00 94.44 112 LYS A N 1
ATOM 933 C CA . LYS A 1 112 ? -6.916 -7.024 16.464 1.00 94.44 112 LYS A CA 1
ATOM 934 C C . LYS A 1 112 ? -7.646 -7.874 15.416 1.00 94.44 112 LYS A C 1
ATOM 936 O O . LYS A 1 112 ? -7.261 -9.017 15.145 1.00 94.44 112 LYS A O 1
ATOM 941 N N . LYS A 1 113 ? -8.730 -7.345 14.840 1.00 95.25 113 LYS A N 1
ATOM 942 C CA . LYS A 1 113 ? -9.506 -8.030 13.795 1.00 95.25 113 LYS A CA 1
ATOM 943 C C . LYS A 1 113 ? -8.823 -7.964 12.433 1.00 95.25 113 LYS A C 1
ATOM 945 O O . LYS A 1 113 ? -8.912 -8.937 11.693 1.00 95.25 113 LYS A O 1
ATOM 950 N N . ILE A 1 114 ? -8.152 -6.857 12.115 1.00 96.19 114 ILE A N 1
ATOM 951 C CA . ILE A 1 114 ? -7.659 -6.578 10.756 1.00 96.19 114 ILE A CA 1
ATOM 952 C C . ILE A 1 114 ? -6.142 -6.710 10.595 1.00 96.19 114 ILE A C 1
ATOM 954 O O . ILE A 1 114 ? -5.675 -6.787 9.463 1.00 96.19 114 ILE A O 1
ATOM 958 N N . VAL A 1 115 ? -5.382 -6.753 11.691 1.00 96.56 115 VAL A N 1
ATOM 959 C CA . VAL A 1 115 ? -3.921 -6.905 11.698 1.00 96.56 115 VAL A CA 1
ATOM 960 C C . VAL A 1 115 ? -3.524 -8.246 12.312 1.00 96.56 115 VAL A C 1
ATOM 962 O O . VAL A 1 115 ? -4.096 -8.674 13.318 1.00 96.56 115 VAL A O 1
ATOM 965 N N . GLU A 1 116 ? -2.558 -8.920 11.692 1.00 95.62 116 GLU A N 1
ATOM 966 C CA . GLU A 1 116 ? -1.826 -10.023 12.310 1.00 95.62 116 GLU A CA 1
ATOM 967 C C . GLU A 1 116 ? -0.673 -9.440 13.132 1.00 95.62 116 GLU A C 1
ATOM 969 O O . GLU A 1 116 ? 0.292 -8.920 12.578 1.00 95.62 116 GLU A O 1
ATOM 974 N N . GLU A 1 117 ? -0.816 -9.457 14.459 1.00 89.00 117 GLU A N 1
ATOM 975 C CA . GLU A 1 117 ? 0.175 -8.882 15.382 1.00 89.00 117 GLU A CA 1
ATOM 976 C C . GLU A 1 117 ? 1.391 -9.798 15.573 1.00 89.00 117 GLU A C 1
ATOM 978 O O . GLU A 1 117 ? 2.455 -9.336 15.982 1.00 89.00 117 GLU A O 1
ATOM 983 N N . ASP A 1 118 ? 1.245 -11.094 15.285 1.00 88.94 118 ASP A N 1
ATOM 984 C CA . ASP A 1 118 ? 2.353 -12.037 15.307 1.00 88.94 118 ASP A CA 1
ATOM 985 C C . ASP A 1 118 ? 3.102 -11.988 13.971 1.00 88.94 118 ASP A C 1
ATOM 987 O O . ASP A 1 118 ? 2.699 -12.593 12.974 1.00 88.94 118 ASP A O 1
ATOM 991 N N . GLU A 1 119 ? 4.219 -11.260 13.961 1.00 83.12 119 GLU A N 1
ATOM 992 C CA . GLU A 1 119 ? 5.068 -11.107 12.779 1.00 83.12 119 GLU A CA 1
ATOM 993 C C . GLU A 1 119 ? 5.537 -12.449 12.193 1.00 83.12 119 GLU A C 1
ATOM 995 O O . GLU A 1 119 ? 5.821 -12.514 11.002 1.00 83.12 119 GLU A O 1
ATOM 1000 N N . GLU A 1 120 ? 5.635 -13.523 12.984 1.00 85.12 120 GLU A N 1
ATOM 1001 C CA . GLU A 1 120 ? 6.018 -14.851 12.483 1.00 85.12 120 GLU A CA 1
ATOM 1002 C C . GLU A 1 120 ? 4.870 -15.585 11.788 1.00 85.12 120 GLU A C 1
ATOM 1004 O O . GLU A 1 120 ? 5.117 -16.472 10.970 1.00 85.12 120 GLU A O 1
ATOM 1009 N N . LYS A 1 121 ? 3.621 -15.216 12.085 1.00 87.94 121 LYS A N 1
ATOM 1010 C CA . LYS A 1 121 ? 2.428 -15.780 11.440 1.00 87.94 121 LYS A CA 1
ATOM 1011 C C . LYS A 1 121 ? 1.968 -14.984 10.232 1.00 87.94 121 LYS A C 1
ATOM 1013 O O . LYS A 1 121 ? 1.244 -15.530 9.398 1.00 87.94 121 LYS A O 1
ATOM 1018 N N . PHE A 1 122 ? 2.348 -13.712 10.135 1.00 90.31 122 PHE A N 1
ATOM 1019 C CA . PHE A 1 122 ? 2.005 -12.900 8.979 1.00 90.31 122 PHE A CA 1
ATOM 1020 C C . PHE A 1 122 ? 2.660 -13.464 7.710 1.00 90.31 122 PHE A C 1
ATOM 1022 O O . PHE A 1 122 ? 3.877 -13.617 7.629 1.00 90.31 122 PHE A O 1
ATOM 1029 N N . ALA A 1 123 ? 1.839 -13.727 6.693 1.00 86.94 123 ALA A N 1
ATOM 1030 C CA . ALA A 1 123 ? 2.285 -14.160 5.377 1.00 86.94 123 ALA A CA 1
ATOM 1031 C C . ALA A 1 123 ? 1.819 -13.160 4.317 1.00 86.94 123 ALA A C 1
ATOM 1033 O O . ALA A 1 123 ? 0.629 -12.855 4.204 1.00 86.94 123 ALA A O 1
ATOM 1034 N N . PHE A 1 124 ? 2.760 -12.667 3.516 1.00 89.31 124 PHE A N 1
ATOM 1035 C CA . PHE A 1 124 ? 2.452 -11.790 2.395 1.00 89.31 124 PHE A CA 1
ATOM 1036 C C . PHE A 1 124 ? 2.019 -12.627 1.185 1.00 89.31 124 PHE A C 1
ATOM 1038 O O . PHE A 1 124 ? 2.852 -13.210 0.500 1.00 89.31 124 PHE A O 1
ATOM 1045 N N . ASN A 1 125 ? 0.710 -12.686 0.930 1.00 89.56 125 ASN A N 1
ATOM 1046 C CA . ASN A 1 125 ? 0.115 -13.508 -0.138 1.00 89.56 125 ASN A CA 1
ATOM 1047 C C . ASN A 1 125 ? -0.413 -12.682 -1.322 1.00 89.56 125 ASN A C 1
ATOM 1049 O O . ASN A 1 125 ? -1.216 -13.166 -2.123 1.00 89.56 125 ASN A O 1
ATOM 1053 N N . TRP A 1 126 ? -0.026 -11.412 -1.409 1.00 92.19 126 TRP A N 1
ATOM 1054 C CA . TRP A 1 126 ? -0.461 -10.557 -2.500 1.00 92.19 126 TRP A CA 1
ATOM 1055 C C . TRP A 1 126 ? 0.337 -10.824 -3.769 1.00 92.19 126 TRP A C 1
ATOM 1057 O O . TRP A 1 126 ? 1.545 -11.031 -3.735 1.00 92.19 126 TRP A O 1
ATOM 1067 N N . THR A 1 127 ? -0.363 -10.764 -4.895 1.00 89.44 127 THR A N 1
ATOM 1068 C CA . THR A 1 127 ? 0.209 -10.809 -6.240 1.00 89.44 127 THR A CA 1
ATOM 1069 C C . THR A 1 127 ? -0.207 -9.553 -6.994 1.00 89.44 127 THR A C 1
ATOM 1071 O O . THR A 1 127 ? -1.196 -8.904 -6.629 1.00 89.44 127 THR A O 1
ATOM 1074 N N . LEU A 1 128 ? 0.514 -9.218 -8.067 1.00 87.81 128 LEU A N 1
ATOM 1075 C CA . LEU A 1 128 ? 0.121 -8.114 -8.939 1.00 87.81 128 LEU A CA 1
ATOM 1076 C C . LEU A 1 128 ? -1.294 -8.314 -9.504 1.00 87.81 128 LEU A C 1
ATOM 1078 O O . LEU A 1 128 ? -2.080 -7.370 -9.502 1.00 87.81 128 LEU A O 1
ATOM 1082 N N . ASP A 1 129 ? -1.651 -9.538 -9.900 1.00 88.81 129 ASP A N 1
ATOM 1083 C CA . ASP A 1 129 ? -2.983 -9.855 -10.430 1.00 88.81 129 ASP A CA 1
ATOM 1084 C C . ASP A 1 129 ? -4.089 -9.555 -9.415 1.00 88.81 129 ASP A C 1
ATOM 1086 O O . ASP A 1 129 ? -5.043 -8.844 -9.731 1.00 88.81 129 ASP A O 1
ATOM 1090 N N . ASN A 1 130 ? -3.930 -10.017 -8.171 1.00 92.88 130 ASN A N 1
ATOM 1091 C CA . ASN A 1 130 ? -4.888 -9.758 -7.094 1.00 92.88 130 ASN A CA 1
ATOM 1092 C C . ASN A 1 130 ? -4.971 -8.261 -6.770 1.00 92.88 130 ASN A C 1
ATOM 1094 O O . ASN A 1 130 ? -6.056 -7.721 -6.537 1.00 92.88 130 ASN A O 1
ATOM 1098 N N . PHE A 1 131 ? -3.824 -7.572 -6.777 1.00 93.62 131 PHE A N 1
ATOM 1099 C CA . PHE A 1 131 ? -3.785 -6.129 -6.595 1.00 93.62 131 PHE A CA 1
ATOM 1100 C C . PHE A 1 131 ? -4.551 -5.415 -7.710 1.00 93.62 131 PHE A C 1
ATOM 1102 O O . PHE A 1 131 ? -5.338 -4.524 -7.408 1.00 93.62 131 PHE A O 1
ATOM 1109 N N . VAL A 1 132 ? -4.372 -5.790 -8.980 1.00 90.44 132 VAL A N 1
ATOM 1110 C CA . VAL A 1 132 ? -5.076 -5.199 -10.132 1.00 90.44 132 VAL A CA 1
ATOM 1111 C C . VAL A 1 132 ? -6.573 -5.520 -10.102 1.00 90.44 132 VAL A C 1
ATOM 1113 O O . VAL A 1 132 ? -7.379 -4.615 -10.330 1.00 90.44 132 VAL A O 1
ATOM 1116 N N . GLU A 1 133 ? -6.949 -6.755 -9.760 1.00 92.12 133 GLU A N 1
ATOM 1117 C CA . GLU A 1 133 ? -8.339 -7.212 -9.638 1.00 92.12 133 GLU A CA 1
ATOM 1118 C C . GLU A 1 133 ? -9.125 -6.411 -8.590 1.00 92.12 133 GLU A C 1
ATOM 1120 O O . GLU A 1 133 ? -10.309 -6.134 -8.788 1.00 92.12 133 GLU A O 1
ATOM 1125 N N . LEU A 1 134 ? -8.481 -6.000 -7.490 1.00 94.06 134 LEU A N 1
ATOM 1126 C CA . LEU A 1 134 ? -9.105 -5.167 -6.463 1.00 94.06 134 LEU A CA 1
ATOM 1127 C C . LEU A 1 134 ? -9.435 -3.771 -7.011 1.00 94.06 134 LEU A C 1
ATOM 1129 O O . LEU A 1 134 ? -8.608 -2.860 -6.981 1.00 94.06 134 LEU A O 1
ATOM 1133 N N . LYS A 1 135 ? -10.649 -3.577 -7.520 1.00 91.44 135 LYS A N 1
ATOM 1134 C CA . LYS A 1 135 ? -11.076 -2.291 -8.081 1.00 91.44 135 LYS A CA 1
ATOM 1135 C C . LYS A 1 135 ? -11.458 -1.297 -6.992 1.00 91.44 135 LYS A C 1
ATOM 1137 O O . LYS A 1 135 ? -12.098 -1.645 -6.004 1.00 91.44 135 LYS A O 1
ATOM 1142 N N . VAL A 1 136 ? -11.066 -0.049 -7.216 1.00 89.38 136 VAL A N 1
ATOM 1143 C CA . VAL A 1 136 ? -11.570 1.109 -6.479 1.00 89.38 136 VAL A CA 1
ATOM 1144 C C . VAL A 1 136 ? -12.625 1.736 -7.375 1.00 89.38 136 VAL A C 1
ATOM 1146 O O . VAL A 1 136 ? -12.307 2.155 -8.488 1.00 89.38 136 VAL A O 1
ATOM 1149 N N . GLU A 1 137 ? -13.873 1.738 -6.926 1.00 85.12 137 GLU A N 1
ATOM 1150 C CA . GLU A 1 137 ? -14.980 2.300 -7.690 1.00 85.12 137 GLU A CA 1
ATOM 1151 C C . GLU A 1 137 ? -15.079 3.811 -7.460 1.00 85.12 137 GLU A C 1
ATOM 1153 O O . GLU A 1 137 ? -14.745 4.349 -6.397 1.00 85.12 137 GLU A O 1
ATOM 1158 N N . ASN A 1 138 ? -15.581 4.519 -8.468 1.00 70.19 138 ASN A N 1
ATOM 1159 C CA . ASN A 1 138 ? -15.766 5.960 -8.378 1.00 70.19 138 ASN A CA 1
ATOM 1160 C C . ASN A 1 138 ? -16.967 6.258 -7.472 1.00 70.19 138 ASN A C 1
ATOM 1162 O O . ASN A 1 138 ? -18.106 5.963 -7.831 1.00 70.19 138 ASN A O 1
ATOM 1166 N N . GLY A 1 139 ? -16.731 6.900 -6.325 1.00 58.00 139 GLY A N 1
ATOM 1167 C CA . GLY A 1 139 ? -17.810 7.472 -5.510 1.00 58.00 139 GLY A CA 1
ATOM 1168 C C . GLY A 1 139 ? -18.124 6.760 -4.194 1.00 58.00 139 GLY A C 1
ATOM 1169 O O . GLY A 1 139 ? -19.291 6.602 -3.846 1.00 58.00 139 GLY A O 1
ATOM 1170 N N . GLY A 1 140 ? -17.107 6.408 -3.408 1.00 65.56 140 GLY A N 1
ATOM 1171 C CA . GLY A 1 140 ? -17.291 6.068 -1.994 1.00 65.56 140 GLY A CA 1
ATOM 1172 C C . GLY A 1 140 ? -17.794 4.642 -1.770 1.00 65.56 140 GLY A C 1
ATOM 1173 O O . GLY A 1 140 ? -17.011 3.704 -1.843 1.00 65.56 140 GLY A O 1
ATOM 1174 N N . THR A 1 141 ? -19.083 4.473 -1.457 1.00 77.19 141 THR A N 1
ATOM 1175 C CA . THR A 1 141 ? -19.635 3.232 -0.871 1.00 77.19 141 THR A CA 1
ATOM 1176 C C . THR A 1 141 ? -19.808 2.059 -1.839 1.00 77.19 141 THR A C 1
ATOM 1178 O O . THR A 1 141 ? -20.221 0.985 -1.420 1.00 77.19 141 THR A O 1
ATOM 1181 N N . ASN A 1 142 ? -19.530 2.256 -3.129 1.00 83.31 142 ASN A N 1
ATOM 1182 C CA . ASN A 1 142 ? -19.573 1.186 -4.134 1.00 83.31 142 ASN A CA 1
ATOM 1183 C C . ASN A 1 142 ? -18.256 0.401 -4.213 1.00 83.31 142 ASN A C 1
ATOM 1185 O O . ASN A 1 142 ? -18.198 -0.632 -4.875 1.00 83.31 142 ASN A O 1
ATOM 1189 N N . SER A 1 143 ? -17.201 0.901 -3.568 1.00 90.31 143 SER A N 1
ATOM 1190 C CA . SER A 1 143 ? -15.934 0.192 -3.452 1.00 90.31 143 SER A CA 1
ATOM 1191 C C . SER A 1 143 ? -16.014 -0.943 -2.428 1.00 90.31 143 SER A C 1
ATOM 1193 O O . SER A 1 143 ? -16.809 -0.855 -1.489 1.00 90.31 143 SER A O 1
ATOM 1195 N N . PRO A 1 144 ? -15.136 -1.956 -2.537 1.00 94.56 144 PRO A N 1
ATOM 1196 C CA . PRO A 1 144 ? -15.021 -3.014 -1.544 1.00 94.56 144 PRO A CA 1
ATOM 1197 C C . PRO A 1 144 ? -14.854 -2.471 -0.126 1.00 94.56 144 PRO A C 1
ATOM 1199 O O . PRO A 1 144 ? -14.115 -1.508 0.123 1.00 94.56 144 PRO A O 1
ATOM 1202 N N . THR A 1 145 ? -15.532 -3.119 0.808 1.00 95.62 145 THR A N 1
ATOM 1203 C CA . THR A 1 145 ? -15.436 -2.817 2.231 1.00 95.62 145 THR A CA 1
ATOM 1204 C C . THR A 1 145 ? -14.166 -3.409 2.840 1.00 95.62 145 THR A C 1
ATOM 1206 O O . THR A 1 145 ? -13.575 -4.356 2.317 1.00 95.62 145 THR A O 1
ATOM 1209 N N . LEU A 1 146 ? -13.744 -2.880 3.989 1.00 96.56 146 LEU A N 1
ATOM 1210 C CA . LEU A 1 146 ? -12.636 -3.448 4.761 1.00 96.56 146 LEU A CA 1
ATOM 1211 C C . LEU A 1 146 ? -12.886 -4.917 5.117 1.00 96.56 146 LEU A C 1
ATOM 1213 O O . LEU A 1 146 ? -11.973 -5.728 5.016 1.00 96.56 146 LEU A O 1
ATOM 1217 N N . GLU A 1 147 ? -14.114 -5.274 5.493 1.00 95.88 147 GLU A N 1
ATOM 1218 C CA . GLU A 1 147 ? -14.466 -6.654 5.837 1.00 95.88 147 GLU A CA 1
ATOM 1219 C C . GLU A 1 147 ? -14.324 -7.594 4.635 1.00 95.88 147 GLU A C 1
ATOM 1221 O O . GLU A 1 147 ? -13.734 -8.665 4.768 1.00 95.88 147 GLU A O 1
ATOM 1226 N N . GLU A 1 148 ? -14.780 -7.179 3.451 1.00 96.12 148 GLU A N 1
ATOM 1227 C CA . GLU A 1 148 ? -14.618 -7.950 2.212 1.00 96.12 148 GLU A CA 1
ATOM 1228 C C . GLU A 1 148 ? -13.144 -8.114 1.826 1.00 96.12 148 GLU A C 1
ATOM 1230 O O . GLU A 1 148 ? -12.720 -9.207 1.443 1.00 96.12 148 GLU A O 1
ATOM 1235 N N . VAL A 1 149 ? -12.341 -7.053 1.965 1.00 96.31 149 VAL A N 1
ATOM 1236 C CA . VAL A 1 149 ? -10.897 -7.103 1.693 1.00 96.31 149 VAL A CA 1
ATOM 1237 C C . VAL A 1 149 ? -10.197 -8.056 2.662 1.00 96.31 149 VAL A C 1
ATOM 1239 O O . VAL A 1 149 ? -9.434 -8.909 2.216 1.00 96.31 149 VAL A O 1
ATOM 1242 N N . ILE A 1 150 ? -10.479 -7.976 3.965 1.00 96.00 150 ILE A N 1
ATOM 1243 C CA . ILE A 1 150 ? -9.889 -8.877 4.967 1.00 96.00 150 ILE A CA 1
ATOM 1244 C C . ILE A 1 150 ? -10.343 -10.324 4.744 1.00 96.00 150 ILE A C 1
ATOM 1246 O O . ILE A 1 150 ? -9.539 -11.244 4.877 1.00 96.00 150 ILE A O 1
ATOM 1250 N N . ALA A 1 151 ? -11.606 -10.546 4.374 1.00 95.81 151 ALA A N 1
ATOM 1251 C CA . ALA A 1 151 ? -12.118 -11.881 4.088 1.00 95.81 151 ALA A CA 1
ATOM 1252 C C . ALA A 1 151 ? -11.446 -12.513 2.860 1.00 95.81 151 ALA A C 1
ATOM 1254 O O . ALA A 1 151 ? -11.169 -13.712 2.868 1.00 95.81 151 ALA A O 1
ATOM 1255 N N . LYS A 1 152 ? -11.172 -11.721 1.813 1.00 95.69 152 LYS A N 1
ATOM 1256 C CA . LYS A 1 152 ? -10.568 -12.213 0.567 1.00 95.69 152 LYS A CA 1
ATOM 1257 C C . LYS A 1 152 ? -9.041 -12.316 0.635 1.00 95.69 152 LYS A C 1
ATOM 1259 O O . LYS A 1 152 ? -8.486 -13.296 0.148 1.00 95.69 152 LYS A O 1
ATOM 1264 N N . TYR A 1 153 ? -8.367 -11.327 1.219 1.00 94.75 153 TYR A N 1
ATOM 1265 C CA . TYR A 1 153 ? -6.903 -11.191 1.172 1.00 94.75 153 TYR A CA 1
ATOM 1266 C C . TYR A 1 153 ? -6.215 -11.397 2.528 1.00 94.75 153 TYR A C 1
ATOM 1268 O O . TYR A 1 153 ? -4.988 -11.372 2.610 1.00 94.75 153 TYR A O 1
ATOM 1276 N N . GLY A 1 154 ? -6.985 -11.633 3.590 1.00 95.25 154 GLY A N 1
ATOM 1277 C CA . GLY A 1 154 ? -6.469 -11.836 4.938 1.00 95.25 154 GLY A CA 1
ATOM 1278 C C . GLY A 1 154 ? -6.110 -10.536 5.656 1.00 95.25 154 GLY A C 1
ATOM 1279 O O . GLY A 1 154 ? -6.299 -9.429 5.147 1.00 95.25 154 GLY A O 1
ATOM 1280 N N . LYS A 1 155 ? -5.593 -10.684 6.878 1.00 96.69 155 LYS A N 1
ATOM 1281 C CA . LYS A 1 155 ? -5.184 -9.566 7.735 1.00 96.69 155 LYS A CA 1
ATOM 1282 C C . LYS A 1 155 ? -3.932 -8.865 7.207 1.00 96.69 155 LYS A C 1
ATOM 1284 O O . LYS A 1 155 ? -3.046 -9.511 6.653 1.00 96.69 155 LYS A O 1
ATOM 1289 N N . GLY A 1 156 ? -3.855 -7.554 7.419 1.00 96.19 156 GLY A N 1
ATOM 1290 C CA . GLY A 1 156 ? -2.656 -6.761 7.152 1.00 96.19 156 GLY A CA 1
ATOM 1291 C C . GLY A 1 156 ? -1.555 -6.998 8.186 1.00 96.19 156 GLY A C 1
ATOM 1292 O O . GLY A 1 156 ? -1.787 -7.580 9.244 1.00 96.19 156 GLY A O 1
ATOM 1293 N N . SER A 1 157 ? -0.357 -6.501 7.893 1.00 94.56 157 SER A N 1
ATOM 1294 C CA . SER A 1 157 ? 0.773 -6.473 8.830 1.00 94.56 157 SER A CA 1
ATOM 1295 C C . SER A 1 157 ? 0.736 -5.250 9.748 1.00 94.56 157 SER A C 1
ATOM 1297 O O . SER A 1 157 ? 1.354 -5.247 10.805 1.00 94.56 157 SER A O 1
ATOM 1299 N N . ALA A 1 158 ? 0.051 -4.179 9.339 1.00 94.25 158 ALA A N 1
ATOM 1300 C CA . ALA A 1 158 ? -0.092 -2.969 10.138 1.00 94.25 158 ALA A CA 1
ATOM 1301 C C . ALA A 1 158 ? -1.349 -2.184 9.751 1.00 94.25 158 ALA A C 1
ATOM 1303 O O . ALA A 1 158 ? -1.905 -2.355 8.666 1.00 94.25 158 ALA A O 1
ATOM 1304 N N . VAL A 1 159 ? -1.768 -1.286 10.640 1.00 95.56 159 VAL A N 1
ATOM 1305 C CA . VAL A 1 159 ? -2.820 -0.304 10.374 1.00 95.56 159 VAL A CA 1
ATOM 1306 C C . VAL A 1 159 ? -2.432 1.039 10.982 1.00 95.56 159 VAL A C 1
ATOM 1308 O O . VAL A 1 159 ? -1.878 1.073 12.081 1.00 95.56 159 VAL A O 1
ATOM 1311 N N . SER A 1 160 ? -2.754 2.124 10.282 1.00 94.19 160 SER A N 1
ATOM 1312 C CA . SER A 1 160 ? -2.744 3.479 10.835 1.00 94.19 160 SER A CA 1
ATOM 1313 C C . SER A 1 160 ? -4.139 4.092 10.755 1.00 94.19 160 SER A C 1
ATOM 1315 O O . SER A 1 160 ? -4.816 3.989 9.728 1.00 94.19 160 SER A O 1
ATOM 1317 N N . PHE A 1 161 ? -4.585 4.715 11.841 1.00 92.44 161 PHE A N 1
ATOM 1318 C CA . PHE A 1 161 ? -5.900 5.333 11.949 1.00 92.44 161 PHE A CA 1
ATOM 1319 C C . PHE A 1 161 ? -5.842 6.830 11.645 1.00 92.44 161 PHE A C 1
ATOM 1321 O O . PHE A 1 161 ? -5.152 7.605 12.305 1.00 92.44 161 PHE A O 1
ATOM 1328 N N . GLY A 1 162 ? -6.639 7.254 10.667 1.00 88.38 162 GLY A N 1
ATOM 1329 C CA . GLY A 1 162 ? -6.859 8.659 10.344 1.00 88.38 162 GLY A CA 1
ATOM 1330 C C . GLY A 1 162 ? -8.142 9.205 10.970 1.00 88.38 162 GLY A C 1
ATOM 1331 O O . GLY A 1 162 ? -8.937 8.490 11.574 1.00 88.38 162 GLY A O 1
ATOM 1332 N N . THR A 1 163 ? -8.397 10.500 10.774 1.00 85.75 163 THR A N 1
ATOM 1333 C CA . THR A 1 163 ? -9.592 11.170 11.320 1.00 85.75 163 THR A CA 1
ATOM 1334 C C . THR A 1 163 ? -10.912 10.635 10.752 1.00 85.75 163 THR A C 1
ATOM 1336 O O . THR A 1 163 ? -11.928 10.697 11.433 1.00 85.75 163 THR A O 1
ATOM 1339 N N . LYS A 1 164 ? -10.921 10.141 9.507 1.00 87.75 164 LYS A N 1
ATOM 1340 C CA . LYS A 1 164 ? -12.128 9.639 8.820 1.00 87.75 164 LYS A CA 1
ATOM 1341 C C . LYS A 1 164 ? -11.883 8.325 8.081 1.00 87.75 164 LYS A C 1
ATOM 1343 O O . LYS A 1 164 ? -12.382 8.121 6.978 1.00 87.75 164 LYS A O 1
ATOM 1348 N N . GLY A 1 165 ? -11.023 7.475 8.622 1.00 93.12 165 GLY A N 1
ATOM 1349 C CA . GLY A 1 165 ? -10.596 6.294 7.894 1.00 93.12 165 GLY A CA 1
ATOM 1350 C C . GLY A 1 165 ? -9.383 5.626 8.501 1.00 93.12 165 GLY A C 1
ATOM 1351 O O . GLY A 1 165 ? -8.962 5.951 9.611 1.00 93.12 165 GLY A O 1
ATOM 1352 N N . LEU A 1 166 ? -8.814 4.704 7.743 1.00 95.50 166 LEU A N 1
ATOM 1353 C CA . LEU A 1 166 ? -7.587 4.014 8.103 1.00 95.50 166 LEU A CA 1
ATOM 1354 C C . LEU A 1 166 ? -6.805 3.625 6.856 1.00 95.50 166 LEU A C 1
ATOM 1356 O O . LEU A 1 166 ? -7.365 3.506 5.767 1.00 95.50 166 LEU A O 1
ATOM 1360 N N . THR A 1 167 ? -5.516 3.391 7.042 1.00 97.19 167 THR A N 1
ATOM 1361 C CA . THR A 1 167 ? -4.647 2.785 6.041 1.00 97.19 167 THR A CA 1
ATOM 1362 C C . THR A 1 167 ? -4.249 1.409 6.542 1.00 97.19 167 THR A C 1
ATOM 1364 O O . THR A 1 167 ? -3.606 1.297 7.585 1.00 97.19 167 THR A O 1
ATOM 1367 N N . LEU A 1 168 ? -4.649 0.369 5.814 1.00 97.50 168 LEU A N 1
ATOM 1368 C CA . LEU A 1 168 ? -4.237 -1.007 6.057 1.00 97.50 168 LEU A CA 1
ATOM 1369 C C . LEU A 1 168 ? -3.006 -1.312 5.204 1.00 97.50 168 LEU A C 1
ATOM 1371 O O . LEU A 1 168 ? -3.035 -1.141 3.984 1.00 97.50 168 LEU A O 1
ATOM 1375 N N . THR A 1 169 ? -1.945 -1.788 5.844 1.00 96.44 169 THR A N 1
ATOM 1376 C CA . THR A 1 169 ? -0.678 -2.098 5.185 1.00 96.44 169 THR A CA 1
ATOM 1377 C C . THR A 1 169 ? -0.424 -3.597 5.213 1.00 96.44 169 THR A C 1
ATOM 1379 O O . THR A 1 169 ? -0.560 -4.239 6.255 1.00 96.44 169 THR A O 1
ATOM 1382 N N . TYR A 1 170 ? 0.003 -4.141 4.077 1.00 95.50 170 TYR A N 1
ATOM 1383 C CA . TYR A 1 170 ? 0.599 -5.468 3.958 1.00 95.50 170 TYR A CA 1
ATOM 1384 C C . TYR A 1 170 ? 2.055 -5.269 3.570 1.00 95.50 170 TYR A C 1
ATOM 1386 O O . TYR A 1 170 ? 2.323 -4.639 2.550 1.00 95.50 170 TYR A O 1
ATOM 1394 N N . LYS A 1 171 ? 2.992 -5.774 4.368 1.00 91.94 171 LYS A N 1
ATOM 1395 C CA . LYS A 1 171 ? 4.418 -5.584 4.117 1.00 91.94 171 LYS A CA 1
ATOM 1396 C C . LYS A 1 171 ? 5.199 -6.846 4.436 1.00 91.94 171 LYS A C 1
ATOM 1398 O O . LYS A 1 171 ? 5.102 -7.361 5.545 1.00 91.94 171 LYS A O 1
ATOM 1403 N N . THR A 1 172 ? 5.994 -7.330 3.486 1.00 88.00 172 THR A N 1
ATOM 1404 C CA . THR A 1 172 ? 6.927 -8.438 3.747 1.00 88.00 172 THR A CA 1
ATOM 1405 C C . THR A 1 172 ? 7.955 -8.018 4.793 1.00 88.00 172 THR A C 1
ATOM 1407 O O . THR A 1 172 ? 8.460 -6.891 4.751 1.00 88.00 172 THR A O 1
ATOM 1410 N N . ARG A 1 173 ? 8.342 -8.921 5.695 1.00 80.25 173 ARG A N 1
ATOM 1411 C CA . ARG A 1 173 ? 9.438 -8.635 6.626 1.00 80.25 173 ARG A CA 1
ATOM 1412 C C . ARG A 1 173 ? 10.757 -8.609 5.873 1.00 80.25 173 ARG A C 1
ATOM 1414 O O . ARG A 1 173 ? 10.981 -9.411 4.976 1.00 80.25 173 ARG A O 1
ATOM 1421 N N . ILE A 1 174 ? 11.673 -7.745 6.301 1.00 74.31 174 ILE A N 1
ATOM 1422 C CA . ILE A 1 174 ? 13.012 -7.639 5.699 1.00 74.31 174 ILE A CA 1
ATOM 1423 C C . ILE A 1 174 ? 13.754 -8.985 5.739 1.00 74.31 174 ILE A C 1
ATOM 1425 O O . ILE A 1 174 ? 14.484 -9.301 4.808 1.00 74.31 174 ILE A O 1
ATOM 1429 N N . VAL A 1 175 ? 13.557 -9.782 6.795 1.00 72.19 175 VAL A N 1
ATOM 1430 C CA . VAL A 1 175 ? 14.190 -11.105 6.941 1.00 72.19 175 VAL A CA 1
ATOM 1431 C C . VAL A 1 175 ? 13.683 -12.138 5.934 1.00 72.19 175 VAL A C 1
ATOM 1433 O O . VAL A 1 175 ? 14.421 -13.064 5.609 1.00 72.19 175 VAL A O 1
ATOM 1436 N N . ASP A 1 176 ? 12.460 -11.963 5.428 1.00 70.62 176 ASP A N 1
ATOM 1437 C CA . ASP A 1 176 ? 11.851 -12.855 4.439 1.00 70.62 176 ASP A CA 1
ATOM 1438 C C . ASP A 1 176 ? 12.158 -12.408 3.005 1.00 70.62 176 ASP A C 1
ATOM 1440 O O . ASP A 1 176 ? 11.983 -13.185 2.068 1.00 70.62 176 ASP A O 1
ATOM 1444 N N . VAL A 1 177 ? 12.628 -11.168 2.814 1.00 68.94 177 VAL A N 1
ATOM 1445 C CA . VAL A 1 177 ? 13.060 -10.676 1.504 1.00 68.94 177 VAL A CA 1
ATOM 1446 C C . VAL A 1 177 ? 14.355 -11.398 1.144 1.00 68.94 177 VAL A C 1
ATOM 1448 O O . VAL A 1 177 ? 15.366 -11.231 1.839 1.00 68.94 177 VAL A O 1
ATOM 1451 N N . PRO A 1 178 ? 14.384 -12.177 0.048 1.00 64.56 178 PRO A N 1
ATOM 1452 C CA . PRO A 1 178 ? 15.624 -12.760 -0.417 1.00 64.56 178 PRO A CA 1
ATOM 1453 C C . PRO A 1 178 ? 16.611 -11.622 -0.650 1.00 64.56 178 PRO A C 1
ATOM 1455 O O . PRO A 1 178 ? 16.341 -10.700 -1.419 1.00 64.56 178 PRO A O 1
ATOM 1458 N N . ARG A 1 179 ? 17.781 -11.700 -0.009 1.00 54.59 179 ARG A N 1
ATOM 1459 C CA . ARG A 1 179 ? 18.841 -10.677 -0.084 1.00 54.59 179 ARG A CA 1
ATOM 1460 C C . ARG A 1 179 ? 19.284 -10.356 -1.527 1.00 54.59 179 ARG A C 1
ATOM 1462 O O . ARG A 1 179 ? 20.005 -9.386 -1.733 1.00 54.59 179 ARG A O 1
ATOM 1469 N N . TYR A 1 180 ? 18.858 -11.179 -2.491 1.00 50.22 180 TYR A N 1
ATOM 1470 C CA . TYR A 1 180 ? 19.137 -11.107 -3.925 1.00 50.22 180 TYR A CA 1
ATOM 1471 C C . TYR A 1 180 ? 17.891 -11.378 -4.810 1.00 50.22 180 TYR A C 1
ATOM 1473 O O . TYR A 1 180 ? 18.048 -11.815 -5.945 1.00 50.22 180 TYR A O 1
ATOM 1481 N N . GLY A 1 181 ? 16.667 -11.192 -4.292 1.00 50.47 181 GLY A N 1
ATOM 1482 C CA . GLY A 1 181 ? 15.417 -11.315 -5.068 1.00 50.47 181 GLY A CA 1
ATOM 1483 C C . GLY A 1 181 ? 15.153 -10.107 -5.980 1.00 50.47 181 GLY A C 1
ATOM 1484 O O . GLY A 1 181 ? 15.839 -9.097 -5.853 1.00 50.47 181 GLY A O 1
ATOM 1485 N N . ALA A 1 182 ? 14.151 -10.201 -6.864 1.00 53.16 182 ALA A N 1
ATOM 1486 C CA . ALA A 1 182 ? 13.914 -9.283 -7.993 1.00 53.16 182 ALA A CA 1
ATOM 1487 C C . ALA A 1 182 ? 13.841 -7.782 -7.640 1.00 53.16 182 ALA A C 1
ATOM 1489 O O . ALA A 1 182 ? 14.196 -6.949 -8.471 1.00 53.16 182 ALA A O 1
ATOM 1490 N N . SER A 1 183 ? 13.435 -7.426 -6.417 1.00 56.06 183 SER A N 1
ATOM 1491 C CA . SER A 1 183 ? 13.465 -6.041 -5.931 1.00 56.06 183 SER A CA 1
ATOM 1492 C C . SE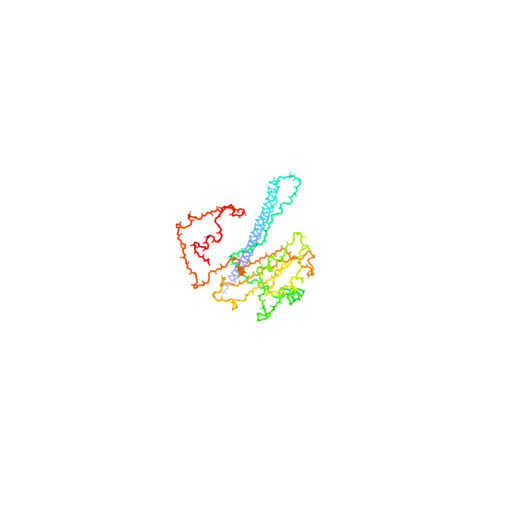R A 1 183 ? 14.555 -5.765 -4.892 1.00 56.06 183 SER A C 1
ATOM 1494 O O . SER A 1 183 ? 14.901 -4.611 -4.680 1.00 56.06 183 SER A O 1
ATOM 1496 N N . GLY A 1 184 ? 15.073 -6.779 -4.186 1.00 66.75 184 GLY A N 1
ATOM 1497 C CA . GLY A 1 184 ? 15.926 -6.590 -3.000 1.00 66.75 184 GLY A CA 1
ATOM 1498 C C . GLY A 1 184 ? 15.280 -5.755 -1.878 1.00 66.75 184 GLY A C 1
ATOM 1499 O O . GLY A 1 184 ? 15.955 -5.381 -0.915 1.00 66.75 184 GLY A O 1
ATOM 1500 N N . HIS A 1 185 ? 13.982 -5.461 -1.989 1.00 75.06 185 HIS A N 1
ATOM 1501 C CA . HIS A 1 185 ? 13.244 -4.548 -1.131 1.00 75.06 185 HIS A CA 1
ATOM 1502 C C . HIS A 1 185 ? 11.973 -5.222 -0.598 1.00 75.06 185 HIS A C 1
ATOM 1504 O O . HIS A 1 185 ? 11.379 -6.055 -1.283 1.00 75.06 185 HIS A O 1
ATOM 1510 N N . PRO A 1 186 ? 11.523 -4.865 0.617 1.00 81.75 186 PRO A N 1
ATOM 1511 C CA . PRO A 1 186 ? 10.234 -5.316 1.117 1.00 81.75 186 PRO A CA 1
ATOM 1512 C C . PRO A 1 186 ? 9.100 -4.922 0.176 1.00 81.75 186 PRO A C 1
ATOM 1514 O O . PRO A 1 186 ? 8.943 -3.741 -0.131 1.00 81.75 186 PRO A O 1
ATOM 1517 N N . GLN A 1 187 ? 8.299 -5.901 -0.234 1.00 87.44 187 GLN A N 1
ATOM 1518 C CA . GLN A 1 187 ? 7.059 -5.646 -0.951 1.00 87.44 187 GLN A CA 1
ATOM 1519 C C . GLN A 1 187 ? 6.058 -5.014 0.006 1.00 87.44 187 GLN A C 1
ATOM 1521 O O . GLN A 1 187 ? 5.964 -5.405 1.177 1.00 87.44 187 GLN A O 1
ATOM 1526 N N . GLU A 1 188 ? 5.316 -4.033 -0.490 1.00 92.06 188 GLU A N 1
ATOM 1527 C CA . GLU A 1 188 ? 4.355 -3.293 0.312 1.00 92.06 188 GLU A CA 1
ATOM 1528 C C . GLU A 1 188 ? 3.100 -2.971 -0.494 1.00 92.06 188 GLU A C 1
ATOM 1530 O O . GLU A 1 188 ? 3.171 -2.514 -1.633 1.00 92.06 188 GLU A O 1
ATOM 1535 N N . ILE A 1 189 ? 1.941 -3.175 0.127 1.00 95.44 189 ILE A N 1
ATOM 1536 C CA . ILE A 1 189 ? 0.651 -2.680 -0.346 1.00 95.44 189 ILE A CA 1
ATOM 1537 C C . ILE A 1 189 ? 0.052 -1.806 0.742 1.00 95.44 189 ILE A C 1
ATOM 1539 O O . ILE A 1 189 ? 0.010 -2.195 1.911 1.00 95.44 189 ILE A O 1
ATOM 1543 N N . SER A 1 190 ? -0.462 -0.647 0.341 1.00 96.62 190 SER A N 1
ATOM 1544 C CA . SER A 1 190 ? -1.236 0.241 1.201 1.00 96.62 190 SER A CA 1
ATOM 1545 C C . SER A 1 190 ? -2.643 0.393 0.639 1.00 96.62 190 SER A C 1
ATOM 1547 O O . SER A 1 190 ? -2.829 0.795 -0.510 1.00 96.62 190 SER A O 1
ATOM 1549 N N . LEU A 1 191 ? -3.640 0.080 1.460 1.00 97.12 191 LEU A N 1
ATOM 1550 C CA . LEU A 1 191 ? -5.054 0.223 1.137 1.00 97.12 191 LEU A CA 1
ATOM 1551 C C . LEU A 1 191 ? -5.657 1.292 2.044 1.00 97.12 191 LEU A C 1
ATOM 1553 O O . LEU A 1 191 ? -5.668 1.143 3.266 1.00 97.12 191 LEU A O 1
ATOM 1557 N N . VAL A 1 192 ? -6.151 2.375 1.451 1.00 95.50 192 VAL A N 1
ATOM 1558 C CA . VAL A 1 192 ? -6.746 3.493 2.186 1.00 95.50 192 VAL A CA 1
ATOM 1559 C C . VAL A 1 192 ? -8.256 3.338 2.184 1.00 95.50 192 VAL A C 1
ATOM 1561 O O . VAL A 1 192 ? -8.888 3.318 1.125 1.00 95.50 192 VAL A O 1
ATOM 1564 N N . PHE A 1 193 ? -8.832 3.282 3.377 1.00 95.56 193 PHE A N 1
ATOM 1565 C CA . PHE A 1 193 ? -10.261 3.158 3.590 1.00 95.56 193 PHE A CA 1
ATOM 1566 C C . PHE A 1 193 ? -10.848 4.428 4.191 1.00 95.56 193 PHE A C 1
ATOM 1568 O O . PHE A 1 193 ? -10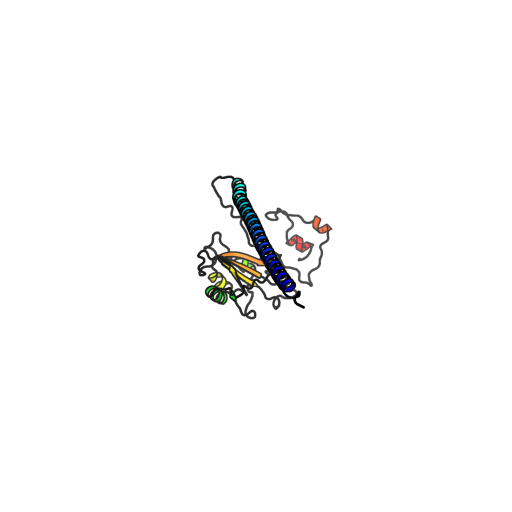.273 5.030 5.098 1.00 95.56 193 PHE A O 1
ATOM 1575 N N . TYR A 1 194 ? -12.034 4.791 3.719 1.00 93.75 194 TYR A N 1
ATOM 1576 C CA . TYR A 1 194 ? -12.819 5.917 4.198 1.00 93.75 194 TYR A CA 1
ATOM 1577 C C . TYR A 1 194 ? -14.023 5.437 5.006 1.00 93.75 194 TYR A C 1
ATOM 1579 O O . TYR A 1 194 ? -14.751 4.547 4.568 1.00 93.75 194 TYR A O 1
ATOM 1587 N N . ASP A 1 195 ? -14.237 6.059 6.163 1.00 92.38 195 ASP A N 1
ATOM 1588 C CA . ASP A 1 195 ? -15.438 5.902 6.978 1.00 92.38 195 ASP A CA 1
ATOM 1589 C C . ASP A 1 195 ? -16.351 7.127 6.768 1.00 92.38 195 ASP A C 1
ATOM 1591 O O . ASP A 1 195 ? -16.090 8.198 7.339 1.00 92.38 195 ASP A O 1
ATOM 1595 N N . PRO A 1 196 ? -17.401 7.011 5.931 1.00 88.19 196 PRO A N 1
ATOM 1596 C CA . PRO A 1 196 ? -18.292 8.128 5.627 1.00 88.19 196 PRO A CA 1
ATOM 1597 C C . PRO A 1 196 ? -19.074 8.611 6.849 1.00 88.19 196 PRO A C 1
ATOM 1599 O O . PRO A 1 196 ? -19.344 9.808 6.963 1.00 88.19 196 PRO A O 1
ATOM 1602 N N . ASP A 1 197 ? -19.383 7.705 7.775 1.00 88.12 197 ASP A N 1
ATOM 1603 C CA . ASP A 1 197 ? -20.220 7.975 8.940 1.00 88.12 197 ASP A CA 1
ATOM 1604 C C . ASP A 1 197 ? -19.397 8.382 10.171 1.00 88.12 197 ASP A C 1
ATOM 1606 O O . ASP A 1 197 ? -19.958 8.844 11.166 1.00 88.12 197 ASP A O 1
ATOM 1610 N N . SER A 1 198 ? -18.068 8.214 10.115 1.00 85.25 198 SER A N 1
ATOM 1611 C CA . SER A 1 198 ? -17.138 8.463 11.227 1.00 85.25 198 SER A CA 1
ATOM 1612 C C . SER A 1 198 ? -17.546 7.726 12.512 1.00 85.25 198 SER A C 1
ATOM 1614 O O . SER A 1 198 ? -17.390 8.246 13.618 1.00 85.25 198 SER A O 1
ATOM 1616 N N . ASN A 1 199 ? -18.115 6.527 12.356 1.00 84.31 199 ASN A N 1
ATOM 1617 C CA . ASN A 1 199 ? -18.647 5.695 13.435 1.00 84.31 199 ASN A CA 1
ATOM 1618 C C . ASN A 1 199 ? -17.825 4.419 13.683 1.00 84.31 199 ASN A C 1
ATOM 1620 O O . ASN A 1 199 ? -18.174 3.636 14.567 1.00 84.31 199 ASN A O 1
ATOM 1624 N N . GLY A 1 200 ? -16.771 4.195 12.897 1.00 83.06 200 GLY A N 1
ATOM 1625 C CA . GLY A 1 200 ? -15.860 3.065 13.011 1.00 83.06 200 GLY A CA 1
ATOM 1626 C C . GLY A 1 200 ? -16.439 1.717 12.583 1.00 83.06 200 GLY A C 1
ATOM 1627 O O . GLY A 1 200 ? -15.864 0.686 12.930 1.00 83.06 200 GLY A O 1
ATOM 1628 N N . LYS A 1 201 ? -17.578 1.692 11.877 1.00 85.62 201 LYS A N 1
ATOM 1629 C CA . LYS A 1 201 ? -18.264 0.449 11.482 1.00 85.62 201 LYS A CA 1
ATOM 1630 C C . LYS A 1 201 ? -18.049 0.092 10.021 1.00 85.62 201 LYS A C 1
ATOM 1632 O O . LYS A 1 201 ? -17.734 -1.053 9.728 1.00 85.62 201 LYS A O 1
ATOM 1637 N N . ASN A 1 202 ? -18.218 1.059 9.121 1.00 91.25 202 ASN A N 1
ATOM 1638 C CA . ASN A 1 202 ? -18.149 0.825 7.683 1.00 91.25 202 ASN A CA 1
ATOM 1639 C C . ASN A 1 202 ? -16.964 1.574 7.087 1.00 91.25 202 ASN A C 1
ATOM 1641 O O . ASN A 1 202 ? -16.854 2.788 7.217 1.00 91.25 202 ASN A O 1
ATOM 1645 N N . TYR A 1 203 ? -16.104 0.838 6.397 1.00 95.12 203 TYR A N 1
ATOM 1646 C CA . TYR A 1 203 ? -14.891 1.356 5.784 1.00 95.12 203 TYR A CA 1
ATOM 1647 C C . TYR A 1 203 ? -14.874 0.9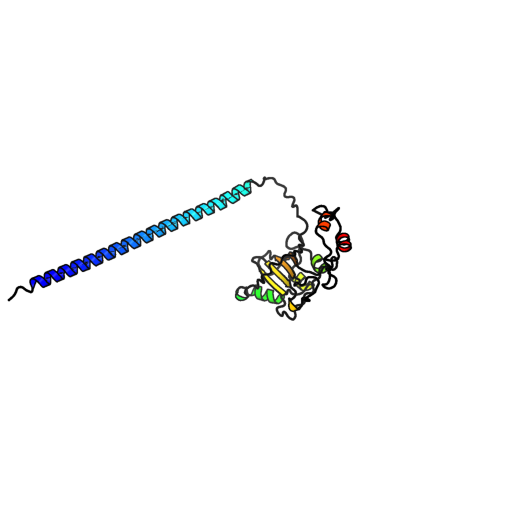34 4.324 1.00 95.12 203 TYR A C 1
ATOM 1649 O O . TYR A 1 203 ? -14.914 -0.262 4.048 1.00 95.12 203 TYR A O 1
ATOM 1657 N N . TYR A 1 204 ? -14.791 1.893 3.408 1.00 95.25 204 TYR A N 1
ATOM 1658 C CA . TYR A 1 204 ? -14.812 1.650 1.965 1.00 95.25 204 TYR A CA 1
ATOM 1659 C C . TYR A 1 204 ? -13.475 2.021 1.346 1.00 95.25 204 TYR A C 1
ATOM 1661 O O . TYR A 1 204 ? -12.922 3.079 1.652 1.00 95.25 204 TYR A O 1
ATOM 1669 N N . LEU A 1 205 ? -12.948 1.157 0.484 1.00 95.50 205 LEU A N 1
ATOM 1670 C CA . LEU A 1 205 ? -11.675 1.389 -0.183 1.00 95.50 205 LEU A CA 1
ATOM 1671 C C . LEU A 1 205 ? -11.768 2.620 -1.098 1.00 95.50 205 LEU A C 1
ATOM 1673 O O . LEU A 1 205 ? -12.603 2.678 -1.997 1.00 95.50 205 LEU A O 1
ATOM 1677 N N . ILE A 1 206 ? -10.896 3.603 -0.895 1.00 94.06 206 ILE A N 1
ATOM 1678 C CA . ILE A 1 206 ? -10.857 4.833 -1.708 1.00 94.06 206 ILE A CA 1
ATOM 1679 C C . ILE A 1 206 ? -9.554 5.002 -2.478 1.00 94.06 206 ILE A C 1
ATOM 1681 O O . ILE A 1 206 ? -9.489 5.800 -3.408 1.00 94.06 206 ILE A O 1
ATOM 1685 N N . SER A 1 207 ? -8.507 4.283 -2.085 1.00 93.19 207 SER A N 1
ATOM 1686 C CA . SER A 1 207 ? -7.225 4.309 -2.773 1.00 93.19 207 SER A CA 1
ATOM 1687 C C . SER A 1 207 ? -6.435 3.047 -2.463 1.00 93.19 207 SER A C 1
ATOM 1689 O O . SER A 1 207 ? -6.576 2.458 -1.389 1.00 93.19 207 SER A O 1
ATOM 1691 N N . LYS A 1 208 ? -5.586 2.651 -3.407 1.00 94.94 208 LYS A N 1
ATOM 1692 C CA . LYS A 1 208 ? -4.635 1.556 -3.252 1.00 94.94 208 LYS A CA 1
ATOM 1693 C C . LYS A 1 208 ? -3.304 1.943 -3.889 1.00 94.94 208 LYS A C 1
ATOM 1695 O O . LYS A 1 208 ? -3.275 2.550 -4.959 1.00 94.94 208 LYS A O 1
ATOM 1700 N N . SER A 1 209 ? -2.210 1.544 -3.265 1.00 94.12 209 SER A N 1
ATOM 1701 C CA . SER A 1 209 ? -0.866 1.658 -3.824 1.00 94.12 209 SER A CA 1
ATOM 1702 C C . SER A 1 209 ? -0.068 0.403 -3.521 1.00 94.12 209 SER A C 1
ATOM 1704 O O . SER A 1 209 ? -0.339 -0.309 -2.552 1.00 94.12 209 SER A O 1
ATOM 1706 N N . ALA A 1 210 ? 0.911 0.135 -4.374 1.00 91.38 210 ALA A N 1
ATOM 1707 C CA . ALA A 1 210 ? 1.824 -0.978 -4.221 1.00 91.38 210 ALA A CA 1
ATOM 1708 C C . ALA A 1 210 ? 3.246 -0.535 -4.558 1.00 91.38 210 ALA A C 1
ATOM 1710 O O . ALA A 1 210 ? 3.451 0.300 -5.441 1.00 91.38 210 ALA A O 1
ATOM 1711 N N . VAL A 1 211 ? 4.216 -1.111 -3.859 1.00 87.06 211 VAL A N 1
ATOM 1712 C CA . VAL A 1 211 ? 5.643 -0.857 -4.046 1.00 87.06 211 VAL A CA 1
ATOM 1713 C C . VAL A 1 211 ? 6.360 -2.202 -4.062 1.00 87.06 211 VAL A C 1
ATOM 1715 O O . VAL A 1 211 ? 6.104 -3.053 -3.210 1.00 87.06 211 VAL A O 1
ATOM 1718 N N . TYR A 1 212 ? 7.251 -2.385 -5.038 1.00 83.44 212 TYR A N 1
ATOM 1719 C CA . TYR A 1 212 ? 8.090 -3.579 -5.186 1.00 83.44 212 TYR A CA 1
ATOM 1720 C C . TYR A 1 212 ? 7.329 -4.911 -5.273 1.00 83.44 212 TYR A C 1
ATOM 1722 O O . TYR A 1 212 ? 7.922 -5.951 -5.006 1.00 83.44 212 TYR A O 1
ATOM 1730 N N . LEU A 1 213 ? 6.041 -4.895 -5.641 1.00 84.88 213 LEU A N 1
ATOM 1731 C CA . LEU A 1 213 ? 5.336 -6.127 -5.994 1.00 84.88 213 LEU A CA 1
ATOM 1732 C C . LEU A 1 213 ? 6.038 -6.783 -7.178 1.00 84.88 213 LEU A C 1
ATOM 1734 O O . LEU A 1 213 ? 6.348 -6.107 -8.160 1.00 84.88 213 LEU A O 1
ATOM 1738 N N . ASP A 1 214 ? 6.243 -8.093 -7.087 1.00 78.00 214 ASP A N 1
ATOM 1739 C CA . ASP A 1 214 ? 6.822 -8.850 -8.189 1.00 78.00 214 ASP A CA 1
ATOM 1740 C C . ASP A 1 214 ? 5.887 -8.799 -9.406 1.00 78.00 214 ASP A C 1
ATOM 1742 O O . ASP A 1 214 ? 4.715 -9.189 -9.336 1.00 78.00 214 ASP A O 1
ATOM 1746 N N . ASP A 1 215 ? 6.420 -8.329 -10.534 1.00 77.88 215 ASP A N 1
ATOM 1747 C CA . ASP A 1 215 ? 5.727 -8.305 -11.817 1.00 77.88 215 ASP A CA 1
ATOM 1748 C C . ASP A 1 215 ? 6.356 -9.325 -12.766 1.00 77.88 215 ASP A C 1
ATOM 1750 O O . ASP A 1 215 ? 7.428 -9.120 -13.332 1.00 77.88 215 ASP A O 1
ATOM 1754 N N . SER A 1 216 ? 5.661 -10.444 -12.959 1.00 73.94 216 SER A N 1
ATOM 1755 C CA . SER A 1 216 ? 6.114 -11.487 -13.885 1.00 73.94 216 SER A CA 1
ATOM 1756 C C . SER A 1 216 ? 6.107 -11.055 -15.359 1.00 73.94 216 SER A C 1
ATOM 1758 O O . SER A 1 216 ? 6.778 -11.689 -16.172 1.00 73.94 216 SER A O 1
ATOM 1760 N N . ASN A 1 217 ? 5.394 -9.979 -15.717 1.00 74.94 217 ASN A N 1
ATOM 1761 C CA . ASN A 1 217 ? 5.356 -9.465 -17.089 1.00 74.94 217 ASN A CA 1
ATOM 1762 C C . ASN A 1 217 ? 6.601 -8.640 -17.440 1.00 74.94 217 ASN A C 1
ATOM 1764 O O . ASN A 1 217 ? 6.934 -8.519 -18.620 1.00 74.94 217 ASN A O 1
ATOM 1768 N N . TYR A 1 218 ? 7.286 -8.089 -16.434 1.00 77.00 218 TYR A N 1
ATOM 1769 C CA . TYR A 1 218 ? 8.483 -7.264 -16.595 1.00 77.00 218 TYR A CA 1
ATOM 1770 C C . TYR A 1 218 ? 9.578 -7.745 -15.636 1.00 77.00 218 TYR A C 1
ATOM 1772 O O . TYR A 1 218 ? 9.847 -7.094 -14.626 1.00 77.00 218 TYR A O 1
ATOM 1780 N N . PRO A 1 219 ? 10.197 -8.903 -15.920 1.00 75.44 219 PRO A N 1
ATOM 1781 C CA . PRO A 1 219 ? 11.209 -9.469 -15.043 1.00 75.44 219 PRO A CA 1
ATOM 1782 C C . PRO A 1 219 ? 12.444 -8.563 -14.947 1.00 75.44 219 PRO A C 1
ATOM 1784 O O . PRO A 1 219 ? 12.827 -7.893 -15.909 1.00 75.44 219 PRO A O 1
ATOM 1787 N N . SER A 1 220 ? 13.092 -8.596 -13.786 1.00 75.81 220 SER A N 1
ATOM 1788 C CA . SER A 1 220 ? 14.422 -8.018 -13.569 1.00 75.81 220 SER A CA 1
ATOM 1789 C C . SER A 1 220 ? 15.486 -9.102 -13.709 1.00 75.81 220 SER A C 1
ATOM 1791 O O . SER A 1 220 ? 15.229 -10.274 -13.413 1.00 75.81 220 SER A O 1
ATOM 1793 N N . ALA A 1 221 ? 16.690 -8.725 -14.130 1.00 77.38 221 ALA A N 1
ATOM 1794 C CA . ALA A 1 221 ? 17.824 -9.634 -14.165 1.00 77.38 221 ALA A CA 1
ATOM 1795 C C . ALA A 1 221 ? 18.164 -10.109 -12.747 1.00 77.38 221 ALA A C 1
ATOM 1797 O O . ALA A 1 221 ? 18.220 -9.319 -11.799 1.00 77.38 221 ALA A O 1
ATOM 1798 N N . THR A 1 222 ? 18.475 -11.395 -12.586 1.00 77.12 222 THR A N 1
ATOM 1799 C CA . THR A 1 222 ? 19.161 -11.828 -11.365 1.00 77.12 222 THR A CA 1
ATOM 1800 C C . THR A 1 222 ? 20.579 -11.254 -11.328 1.00 77.12 222 THR A C 1
ATOM 1802 O O . THR A 1 222 ? 21.146 -10.868 -12.350 1.00 77.12 222 THR A O 1
ATOM 1805 N N . LYS A 1 223 ? 21.202 -11.224 -10.144 1.00 71.44 223 LYS A N 1
ATOM 1806 C CA . LYS A 1 223 ? 22.569 -10.699 -9.978 1.00 71.44 223 LYS A CA 1
ATOM 1807 C C . LYS A 1 223 ? 23.590 -11.341 -10.929 1.00 71.44 223 LYS A C 1
ATOM 1809 O O . LYS A 1 223 ? 24.512 -10.659 -11.367 1.00 71.44 223 LYS A O 1
ATOM 1814 N N . ASP A 1 224 ? 23.431 -12.630 -11.214 1.00 78.75 224 ASP A N 1
ATOM 1815 C CA . ASP A 1 224 ? 24.347 -13.385 -12.072 1.00 78.75 224 ASP A CA 1
ATOM 1816 C C . ASP A 1 224 ? 24.034 -13.203 -13.570 1.00 78.75 224 ASP A C 1
ATOM 1818 O O . ASP A 1 224 ? 24.906 -13.400 -14.415 1.00 78.75 224 ASP A O 1
ATOM 1822 N N . GLU A 1 225 ? 22.809 -12.789 -13.906 1.00 79.25 225 GLU A N 1
ATOM 1823 C CA . GLU A 1 225 ? 22.372 -12.479 -15.274 1.00 79.25 225 GLU A CA 1
ATOM 1824 C C . GLU A 1 225 ? 22.599 -11.010 -15.647 1.00 79.25 225 GLU A C 1
ATOM 1826 O O . GLU A 1 225 ? 22.730 -10.687 -16.832 1.00 79.25 225 GLU A O 1
ATOM 1831 N N . PHE A 1 226 ? 22.641 -10.113 -14.656 1.00 83.56 226 PHE A N 1
ATOM 1832 C CA . PHE A 1 226 ? 22.758 -8.682 -14.890 1.00 83.56 226 PHE A CA 1
ATOM 1833 C C . PHE A 1 226 ? 24.120 -8.332 -15.487 1.00 83.56 226 PHE A C 1
ATOM 1835 O O . PHE A 1 226 ? 25.173 -8.429 -14.851 1.00 83.56 226 PHE A O 1
ATOM 1842 N N . VAL A 1 227 ? 24.082 -7.842 -16.722 1.00 81.25 227 VAL A N 1
ATOM 1843 C CA . VAL A 1 227 ? 25.236 -7.274 -17.410 1.00 81.25 227 VAL A CA 1
ATOM 1844 C C . VAL A 1 227 ? 24.850 -5.880 -17.864 1.00 81.25 227 VAL A C 1
ATOM 1846 O O . VAL A 1 227 ? 24.006 -5.721 -18.741 1.00 81.25 227 VAL A O 1
ATOM 1849 N N . PHE A 1 228 ? 25.495 -4.862 -17.296 1.00 83.19 228 PHE A N 1
ATOM 1850 C CA . PHE A 1 228 ? 25.271 -3.481 -17.708 1.00 83.19 228 PHE A CA 1
ATOM 1851 C C . PHE A 1 228 ? 25.818 -3.260 -19.127 1.00 83.19 228 PHE A C 1
ATOM 1853 O O . PHE A 1 228 ? 27.025 -3.104 -19.323 1.00 83.19 228 PHE A O 1
ATOM 1860 N N . LYS A 1 229 ? 24.929 -3.286 -20.129 1.00 85.19 229 LYS A N 1
ATOM 1861 C CA . LYS A 1 229 ? 25.275 -3.101 -21.553 1.00 85.19 229 LYS A CA 1
ATOM 1862 C C . LYS A 1 229 ? 25.097 -1.668 -22.055 1.00 85.19 229 LYS A C 1
ATOM 1864 O O . LYS A 1 229 ? 25.509 -1.380 -23.175 1.00 85.19 229 LYS A O 1
ATOM 1869 N N . TRP A 1 230 ? 24.494 -0.792 -21.254 1.00 88.62 230 TRP A N 1
ATOM 1870 C CA . TRP A 1 230 ? 24.204 0.587 -21.634 1.00 88.62 230 TRP A CA 1
ATOM 1871 C C . TRP A 1 230 ? 25.476 1.408 -21.828 1.00 88.62 230 TRP A C 1
ATOM 1873 O O . TRP A 1 230 ? 26.352 1.440 -20.960 1.00 88.62 230 TRP A O 1
ATOM 1883 N N . LYS A 1 231 ? 25.542 2.140 -22.939 1.00 90.25 231 LYS A N 1
ATOM 1884 C CA . LYS A 1 231 ? 26.527 3.200 -23.157 1.00 90.25 231 LYS A CA 1
ATOM 1885 C C . LYS A 1 231 ? 25.832 4.552 -23.301 1.00 90.25 231 LYS A C 1
ATOM 1887 O O . LYS A 1 231 ? 24.656 4.591 -23.663 1.00 90.25 231 LYS A O 1
ATOM 1892 N N . PRO A 1 232 ? 26.534 5.671 -23.059 1.00 90.00 232 PRO A N 1
ATOM 1893 C CA . PRO A 1 232 ? 25.961 6.996 -23.270 1.00 90.00 232 PRO A CA 1
ATOM 1894 C C . PRO A 1 232 ? 25.387 7.177 -24.681 1.00 90.00 232 PRO A C 1
ATOM 1896 O O . PRO A 1 232 ? 24.299 7.723 -24.824 1.00 90.00 232 PRO A O 1
ATOM 1899 N N . GLU A 1 233 ? 26.060 6.646 -25.707 1.00 91.44 233 GLU A N 1
ATOM 1900 C CA . GLU A 1 233 ? 25.629 6.785 -27.105 1.00 91.44 233 GLU A CA 1
ATOM 1901 C C . GLU A 1 233 ? 24.351 5.991 -27.416 1.00 91.44 233 GLU A C 1
ATOM 1903 O O . GLU A 1 233 ? 23.640 6.306 -28.368 1.00 91.44 233 GLU A O 1
ATOM 1908 N N . ASP A 1 234 ? 24.032 4.965 -26.622 1.00 90.31 234 ASP A N 1
ATOM 1909 C CA . ASP A 1 234 ? 22.816 4.175 -26.808 1.00 90.31 234 ASP A CA 1
ATOM 1910 C C . ASP A 1 234 ? 21.555 4.963 -26.437 1.00 90.31 234 ASP A C 1
ATOM 1912 O O . ASP A 1 234 ? 20.503 4.738 -27.043 1.00 90.31 234 ASP A O 1
ATOM 1916 N N . MET A 1 235 ? 21.661 5.919 -25.507 1.00 88.38 235 MET A N 1
ATOM 1917 C CA . MET A 1 235 ? 20.539 6.765 -25.084 1.00 88.38 235 MET A CA 1
ATOM 1918 C C . MET A 1 235 ? 19.967 7.569 -26.254 1.00 88.38 235 MET A C 1
ATOM 1920 O O . MET A 1 235 ? 18.750 7.641 -26.416 1.00 88.38 235 MET A O 1
ATOM 1924 N N . ASP A 1 236 ? 20.837 8.081 -27.126 1.00 89.94 236 ASP A N 1
ATOM 1925 C CA . ASP A 1 236 ? 20.450 8.865 -28.304 1.00 89.94 236 ASP A CA 1
ATOM 1926 C C . ASP A 1 236 ? 19.760 8.016 -29.385 1.00 89.94 236 ASP A C 1
ATOM 1928 O O . ASP A 1 236 ? 19.114 8.542 -30.292 1.00 89.94 236 ASP A O 1
ATOM 1932 N N . THR A 1 237 ? 19.877 6.687 -29.298 1.00 89.88 237 THR A N 1
ATOM 1933 C CA . THR A 1 237 ? 19.227 5.756 -30.230 1.00 89.88 237 THR A CA 1
ATOM 1934 C C . THR A 1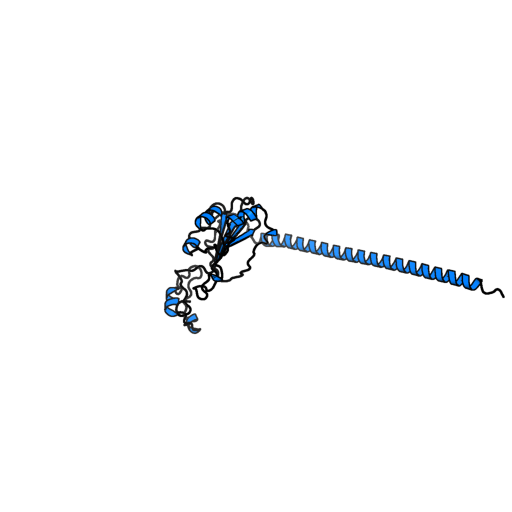 237 ? 17.842 5.306 -29.769 1.00 89.88 237 THR A C 1
ATOM 1936 O O . THR A 1 237 ? 17.141 4.621 -30.522 1.00 89.88 237 THR A O 1
ATOM 1939 N N . LEU A 1 238 ? 17.438 5.659 -28.545 1.00 92.38 238 LEU A N 1
ATOM 1940 C CA . LEU A 1 238 ? 16.115 5.331 -28.035 1.00 92.38 238 LEU A CA 1
ATOM 1941 C C . LEU A 1 238 ? 15.055 6.170 -28.742 1.00 92.38 238 LEU A C 1
ATOM 1943 O O . LEU A 1 238 ? 15.138 7.394 -28.840 1.00 92.38 238 LEU A O 1
ATOM 1947 N N . LYS A 1 239 ? 14.003 5.497 -29.200 1.00 94.31 239 LYS A N 1
ATOM 1948 C CA . LYS A 1 239 ? 12.851 6.168 -29.787 1.00 94.31 239 LYS A CA 1
ATOM 1949 C C . LYS A 1 239 ? 11.816 6.433 -28.705 1.00 94.31 239 LYS A C 1
ATOM 1951 O O . LYS A 1 239 ? 11.213 5.499 -28.182 1.00 94.31 239 LYS A O 1
ATOM 1956 N N . ILE A 1 240 ? 11.598 7.704 -28.393 1.00 93.62 240 ILE A N 1
ATOM 1957 C CA . ILE A 1 240 ? 10.606 8.122 -27.401 1.00 93.62 240 ILE A CA 1
ATOM 1958 C C . ILE A 1 240 ? 9.219 8.110 -28.052 1.00 93.62 240 ILE A C 1
ATOM 1960 O O . ILE A 1 240 ? 9.025 8.655 -29.141 1.00 93.62 240 ILE A O 1
ATOM 1964 N N . GLY A 1 241 ? 8.269 7.441 -27.401 1.00 93.19 241 GLY A N 1
ATOM 1965 C CA . GLY A 1 241 ? 6.871 7.418 -27.822 1.00 93.19 241 GLY A CA 1
ATOM 1966 C C . GLY A 1 241 ? 6.109 8.666 -27.396 1.00 93.19 241 GLY A C 1
ATOM 1967 O O . GLY A 1 241 ? 6.643 9.540 -26.715 1.00 93.19 241 GLY A O 1
ATOM 1968 N N . ASP A 1 242 ? 4.840 8.757 -27.783 1.00 93.12 242 ASP A N 1
ATOM 1969 C CA . ASP A 1 242 ? 3.984 9.823 -27.267 1.00 93.12 242 ASP A CA 1
ATOM 1970 C C . ASP A 1 242 ? 3.869 9.753 -25.733 1.00 93.12 242 ASP A C 1
ATOM 1972 O O . ASP A 1 242 ? 3.916 8.677 -25.140 1.00 93.12 242 ASP A O 1
ATOM 1976 N N . SER A 1 243 ? 3.696 10.898 -25.079 1.00 88.12 243 SER A N 1
ATOM 1977 C CA . SER A 1 243 ? 3.703 10.976 -23.615 1.00 88.12 243 SER A CA 1
ATOM 1978 C C . SER A 1 243 ? 2.481 10.354 -22.936 1.00 88.12 243 SER A C 1
ATOM 1980 O O . SER A 1 243 ? 2.527 10.119 -21.732 1.00 88.12 243 SER A O 1
ATOM 1982 N N . GLN A 1 244 ? 1.385 10.119 -23.664 1.00 82.31 244 GLN A N 1
ATOM 1983 C CA . GLN A 1 244 ? 0.147 9.597 -23.085 1.00 82.31 244 GLN A CA 1
ATOM 1984 C C . GLN A 1 244 ? 0.084 8.070 -23.128 1.00 82.31 244 GLN A C 1
ATOM 1986 O O . GLN A 1 244 ? -0.407 7.453 -22.185 1.00 82.31 244 GLN A O 1
ATOM 1991 N N . HIS A 1 245 ? 0.561 7.457 -24.212 1.00 86.00 245 HIS A N 1
ATOM 1992 C CA . HIS A 1 245 ? 0.424 6.017 -24.451 1.00 86.00 245 HIS A CA 1
ATOM 1993 C C . HIS A 1 245 ? 1.739 5.327 -24.825 1.00 86.00 245 HIS A C 1
ATOM 1995 O O . HIS A 1 245 ? 1.751 4.109 -24.991 1.00 86.00 245 HIS A O 1
ATOM 2001 N N . GLY A 1 246 ? 2.831 6.072 -25.012 1.00 87.62 246 GLY A N 1
ATOM 2002 C CA . GLY A 1 246 ? 4.104 5.532 -25.492 1.00 87.62 246 GLY A CA 1
ATOM 2003 C C . GLY A 1 246 ? 4.072 5.074 -26.955 1.00 87.62 246 GLY A C 1
ATOM 2004 O O . GLY A 1 246 ? 5.021 4.450 -27.433 1.00 87.62 246 GLY A O 1
ATOM 2005 N N . LYS A 1 247 ? 3.008 5.373 -27.709 1.00 93.12 247 LYS A N 1
ATOM 2006 C CA . LYS A 1 247 ? 2.841 4.951 -29.100 1.00 93.12 247 LYS A CA 1
ATOM 2007 C C . LYS A 1 247 ? 3.934 5.557 -29.968 1.00 93.12 247 LYS A C 1
ATOM 2009 O O . LYS A 1 247 ? 4.251 6.743 -29.896 1.00 93.12 247 LYS A O 1
ATOM 2014 N N . GLY A 1 248 ? 4.485 4.718 -30.839 1.00 92.88 248 GLY A N 1
ATOM 2015 C CA . GLY A 1 248 ? 5.564 5.095 -31.745 1.00 92.88 248 GLY A CA 1
ATOM 2016 C C . GLY A 1 248 ? 6.951 5.069 -31.107 1.00 92.88 248 GLY A C 1
ATOM 2017 O O . GLY A 1 248 ? 7.915 5.223 -31.857 1.00 92.88 248 GLY A O 1
ATOM 2018 N N . GLY A 1 249 ? 7.056 4.847 -29.795 1.00 94.81 249 GLY A N 1
ATOM 2019 C CA . GLY A 1 249 ? 8.317 4.616 -29.102 1.00 94.81 249 GLY A CA 1
ATOM 2020 C C . GLY A 1 249 ? 8.840 3.196 -29.286 1.00 94.81 249 GLY A C 1
ATOM 2021 O O . GLY A 1 249 ? 8.153 2.338 -29.841 1.00 94.81 249 GLY A O 1
ATOM 2022 N N . MET A 1 250 ? 10.066 2.973 -28.822 1.00 94.25 250 MET A N 1
ATOM 2023 C CA . MET A 1 250 ? 10.636 1.638 -28.671 1.00 94.25 250 MET A CA 1
ATOM 2024 C C . MET A 1 250 ? 9.886 0.896 -27.559 1.00 94.25 250 MET A C 1
ATOM 2026 O O . MET A 1 250 ? 9.606 1.455 -26.498 1.00 94.25 250 MET A O 1
ATOM 2030 N N . THR A 1 251 ? 9.532 -0.354 -27.816 1.00 91.88 251 THR A N 1
ATOM 2031 C CA . THR A 1 251 ? 8.858 -1.230 -26.859 1.00 91.88 251 THR A CA 1
ATOM 2032 C C . THR A 1 251 ? 9.825 -1.713 -25.780 1.00 91.88 251 THR A C 1
ATOM 2034 O O . THR A 1 251 ? 11.036 -1.769 -25.988 1.00 91.88 251 THR A O 1
ATOM 2037 N N . TYR A 1 252 ? 9.289 -2.120 -24.626 1.00 88.31 252 TYR A N 1
ATOM 2038 C CA . TYR A 1 252 ? 10.090 -2.742 -23.566 1.00 88.31 252 TYR A CA 1
ATOM 2039 C C . TYR A 1 252 ? 10.880 -3.959 -24.077 1.00 88.31 252 TYR A C 1
ATOM 2041 O O . TYR A 1 252 ? 12.059 -4.090 -23.766 1.00 88.31 252 TYR A O 1
ATOM 2049 N N . GLN A 1 253 ? 10.262 -4.810 -24.907 1.00 90.19 253 GLN A N 1
ATOM 2050 C CA . GLN A 1 253 ? 10.929 -5.988 -25.472 1.00 90.19 253 GLN A CA 1
ATOM 2051 C C . GLN A 1 253 ? 12.125 -5.607 -26.348 1.00 90.19 253 GLN A C 1
ATOM 2053 O O . GLN A 1 253 ? 13.195 -6.175 -26.168 1.00 90.19 253 GLN A O 1
ATOM 2058 N N . GLU A 1 254 ? 11.993 -4.603 -27.219 1.00 92.19 254 GLU A N 1
ATOM 2059 C CA . GLU A 1 254 ? 13.118 -4.119 -28.034 1.00 92.19 254 GLU A CA 1
ATOM 2060 C C . GLU A 1 254 ? 14.269 -3.573 -27.169 1.00 92.19 254 GLU A C 1
ATOM 2062 O O . GLU A 1 254 ? 15.442 -3.813 -27.466 1.00 92.19 254 GLU A O 1
ATOM 2067 N N . VAL A 1 255 ? 13.951 -2.863 -26.078 1.00 91.62 255 VAL A N 1
ATOM 2068 C CA . VAL A 1 255 ? 14.956 -2.369 -25.121 1.00 91.62 255 VAL A CA 1
ATOM 2069 C C . VAL A 1 255 ? 15.661 -3.544 -24.436 1.00 91.62 255 VAL A C 1
ATOM 2071 O O . VAL A 1 255 ? 16.890 -3.577 -24.401 1.00 91.62 255 VAL A O 1
ATOM 2074 N N . VAL A 1 256 ? 14.915 -4.532 -23.940 1.00 89.31 256 VAL A N 1
ATOM 2075 C CA . VAL A 1 256 ? 15.471 -5.709 -23.255 1.00 89.31 256 VAL A CA 1
ATOM 2076 C C . VAL A 1 256 ? 16.296 -6.590 -24.190 1.00 89.31 256 VAL A C 1
ATOM 2078 O O . VAL A 1 256 ? 17.377 -7.037 -23.813 1.00 89.31 256 VAL A O 1
ATOM 2081 N N . GLU A 1 257 ? 15.846 -6.828 -25.421 1.00 89.56 257 GLU A N 1
ATOM 2082 C CA . GLU A 1 257 ? 16.605 -7.601 -26.411 1.00 89.56 257 GLU A CA 1
ATOM 2083 C C . GLU A 1 257 ? 17.960 -6.954 -26.708 1.00 89.56 257 GLU A C 1
ATOM 2085 O O . GLU A 1 257 ? 18.975 -7.643 -26.855 1.00 89.56 257 GLU A O 1
ATOM 2090 N N . ARG A 1 258 ? 17.997 -5.619 -26.753 1.00 90.19 258 ARG A N 1
ATOM 2091 C CA . ARG A 1 258 ? 19.215 -4.868 -27.049 1.00 90.19 258 ARG A CA 1
ATOM 2092 C C . ARG A 1 258 ? 20.136 -4.715 -25.839 1.00 90.19 258 ARG A C 1
ATOM 2094 O O . ARG A 1 258 ? 21.350 -4.874 -25.978 1.00 90.19 258 ARG A O 1
ATOM 2101 N N . PHE A 1 259 ? 19.586 -4.415 -24.665 1.00 89.38 259 PHE A N 1
ATOM 2102 C CA . PHE A 1 259 ? 20.361 -3.998 -23.491 1.00 89.38 259 PHE A CA 1
ATOM 2103 C C . PHE A 1 259 ? 20.368 -5.011 -22.343 1.00 89.38 259 PHE A C 1
ATOM 2105 O O . PHE A 1 259 ? 21.165 -4.870 -21.419 1.00 89.38 259 PHE A O 1
ATOM 2112 N N . GLY A 1 260 ? 19.595 -6.088 -22.451 1.00 87.44 260 GLY A N 1
ATOM 2113 C CA . GLY A 1 260 ? 19.374 -7.048 -21.376 1.00 87.44 260 GLY A CA 1
ATOM 2114 C C . GLY A 1 260 ? 18.242 -6.625 -20.443 1.00 87.44 260 GLY A C 1
ATOM 2115 O O . GLY A 1 260 ? 17.691 -5.529 -20.556 1.00 87.44 260 GLY A O 1
ATOM 2116 N N . LEU A 1 261 ? 17.892 -7.529 -19.529 1.00 86.00 261 LEU A N 1
ATOM 2117 C CA . LEU A 1 261 ? 16.948 -7.226 -18.461 1.00 86.00 261 LEU A CA 1
ATOM 2118 C C . LEU A 1 261 ? 17.541 -6.153 -17.528 1.00 86.00 261 LEU A C 1
ATOM 2120 O O . LEU A 1 261 ? 18.760 -6.156 -17.315 1.00 86.00 261 LEU A O 1
ATOM 2124 N N . PRO A 1 262 ? 16.702 -5.234 -17.022 1.00 79.62 262 PRO A N 1
ATOM 2125 C CA . PRO A 1 262 ? 17.122 -4.233 -16.050 1.00 79.62 262 PRO A CA 1
ATOM 2126 C C . PRO A 1 262 ? 17.556 -4.858 -14.721 1.00 79.62 262 PRO A C 1
ATOM 2128 O O . PRO A 1 262 ? 17.094 -5.978 -14.399 1.00 79.62 262 PRO A O 1
#